Protein AF-0000000086707067 (afdb_homodimer)

Solvent-accessible surface area (backbone atoms only — not comparable to full-atom values): 18208 Å² total; per-residue (Å²): 134,54,32,37,33,38,33,38,61,88,80,46,59,55,51,44,51,51,49,51,51,29,60,73,76,28,66,89,42,38,50,80,39,52,49,78,80,43,67,75,74,60,56,69,80,32,58,32,38,37,42,37,37,34,31,35,87,88,31,32,59,38,68,53,50,53,78,42,40,70,51,60,64,63,56,82,56,75,65,29,37,36,31,38,34,25,34,25,42,34,78,90,33,16,70,28,24,26,17,25,38,17,51,52,49,61,53,46,67,80,39,63,49,45,80,43,40,65,21,74,54,73,95,65,61,63,74,35,47,59,18,52,41,95,80,76,48,30,24,63,17,43,76,40,27,73,84,82,42,48,90,47,44,65,59,51,50,53,52,47,51,53,49,35,53,55,54,50,54,71,74,99,134,55,32,38,32,39,33,38,62,88,78,46,58,54,51,44,51,52,50,52,53,31,60,73,75,28,66,89,42,37,49,79,39,52,50,80,79,41,67,75,73,59,56,68,80,32,57,32,38,37,42,38,37,33,32,34,88,88,32,33,60,38,68,54,50,53,75,43,41,68,50,60,63,62,56,83,57,74,66,28,37,36,31,38,34,23,33,25,42,34,76,89,33,15,69,27,25,27,18,25,38,16,52,53,49,61,53,46,67,80,38,64,51,45,80,43,40,64,22,73,53,74,96,66,63,62,74,36,48,59,18,51,40,94,81,75,48,29,23,62,16,42,78,39,28,75,83,82,40,48,88,47,43,66,60,49,50,54,53,48,52,54,49,33,53,52,53,50,54,71,73,99

Secondary structure (DSSP, 8-state):
--EEEEE--SSSHHHHHHHHHHHHH-TTTEEEEETTTS-GGGGGG-SEEEEEEEEETTTEEPHHHHHTHHHHHH----S-EEEEEEE--TTTTGGGTTHHHHHHHHHHHTSS-EEE--EE-TT---S--TTB-TTSSEESSEEE-TTT-GGGHHHHHHHHHHHHHHHHHHH-/--EEEEE--SSSHHHHHHHHHHHHH-TTTEEEEETTTS-GGGGGG-SEEEEEEEEETTTEEPHHHHHTHHHHHH----S-EEEEEEE--TTTTGGGTTHHHHHHHHHHHTSS-EEE--EE-TT---S--TTB-TTSSEESSEEE-TTT-GGGHHHHHHHHHHHHHHHHHHH-

Radius of gyration: 22.04 Å; Cα contacts (8 Å, |Δi|>4): 729; chains: 2; bounding box: 40×65×47 Å

Structure (mmCIF, N/CA/C/O backbone):
data_AF-0000000086707067-model_v1
#
loop_
_entity.id
_entity.type
_entity.pdbx_description
1 polymer Flavodoxin
#
loop_
_atom_site.group_PDB
_atom_site.id
_atom_site.type_symbol
_atom_site.label_atom_id
_atom_site.label_alt_id
_atom_site.label_comp_id
_atom_site.label_asym_id
_atom_site.label_entity_id
_atom_site.label_seq_id
_atom_site.pdbx_PDB_ins_code
_atom_site.Cartn_x
_atom_site.Cartn_y
_atom_site.Cartn_z
_atom_site.occupancy
_atom_site.B_iso_or_equiv
_atom_site.auth_seq_id
_atom_site.auth_comp_id
_atom_site.auth_asym_id
_atom_site.auth_atom_id
_atom_site.pdbx_PDB_model_num
ATOM 1 N N . MET A 1 1 ? 7.289 -10.25 -25.766 1 79.69 1 MET A N 1
ATOM 2 C CA . MET A 1 1 ? 6.09 -10.797 -25.125 1 79.69 1 MET A CA 1
ATOM 3 C C . MET A 1 1 ? 5.906 -10.219 -23.719 1 79.69 1 MET A C 1
ATOM 5 O O . MET A 1 1 ? 6.879 -10.062 -22.984 1 79.69 1 MET A O 1
ATOM 9 N N . LYS A 1 2 ? 4.652 -9.617 -23.375 1 91.38 2 LYS A N 1
ATOM 10 C CA . LYS A 1 2 ? 4.461 -8.984 -22.062 1 91.38 2 LYS A CA 1
ATOM 11 C C . LYS A 1 2 ? 3.811 -9.945 -21.078 1 91.38 2 LYS A C 1
ATOM 13 O O . LYS A 1 2 ? 3.051 -10.836 -21.469 1 91.38 2 LYS A O 1
ATOM 18 N N . ILE A 1 3 ? 4.195 -9.898 -19.891 1 98.44 3 ILE A N 1
ATOM 19 C CA . ILE A 1 3 ? 3.617 -10.641 -18.766 1 98.44 3 ILE A CA 1
ATOM 20 C C . ILE A 1 3 ? 2.451 -9.852 -18.172 1 98.44 3 ILE A C 1
ATOM 22 O O . ILE A 1 3 ? 2.566 -8.648 -17.938 1 98.44 3 ILE A O 1
ATOM 26 N N . GLY A 1 4 ? 1.242 -10.547 -18.078 1 98.69 4 GLY A N 1
ATOM 27 C CA . GLY A 1 4 ? 0.133 -9.945 -17.344 1 98.69 4 GLY A CA 1
ATOM 28 C C . GLY A 1 4 ? 0.119 -10.312 -15.875 1 98.69 4 GLY A C 1
ATOM 29 O O . GLY A 1 4 ? -0.001 -11.484 -15.523 1 98.69 4 GLY A O 1
ATOM 30 N N . LEU A 1 5 ? 0.334 -9.32 -15.023 1 98.81 5 LEU A N 1
ATOM 31 C CA . LEU A 1 5 ? 0.25 -9.531 -13.586 1 98.81 5 LEU A CA 1
ATOM 32 C C . LEU A 1 5 ? -1.074 -9.008 -13.039 1 98.81 5 LEU A C 1
ATOM 34 O O . LEU A 1 5 ? -1.392 -7.824 -13.188 1 98.81 5 LEU A O 1
ATOM 38 N N . PHE A 1 6 ? -1.861 -9.906 -12.484 1 98.88 6 PHE A N 1
ATOM 39 C CA . PHE A 1 6 ? -3.168 -9.578 -11.922 1 98.88 6 PHE A CA 1
ATOM 40 C C . PHE A 1 6 ? -3.188 -9.828 -10.422 1 98.88 6 PHE A C 1
ATOM 42 O O . PHE A 1 6 ? -2.734 -10.867 -9.945 1 98.88 6 PHE A O 1
ATOM 49 N N . TYR A 1 7 ? -3.734 -8.859 -9.656 1 98.69 7 TYR A N 1
ATOM 50 C CA . TYR A 1 7 ? -3.797 -9.016 -8.211 1 98.69 7 TYR A CA 1
ATOM 51 C C . TYR A 1 7 ? -5.062 -8.383 -7.648 1 98.69 7 TYR A C 1
ATOM 53 O O . TYR A 1 7 ? -5.66 -7.508 -8.281 1 98.69 7 TYR A O 1
ATOM 61 N N . GLY A 1 8 ? -5.516 -8.898 -6.543 1 97.94 8 GLY A N 1
ATOM 62 C CA . GLY A 1 8 ? -6.508 -8.266 -5.691 1 97.94 8 GLY A CA 1
ATOM 63 C C . GLY A 1 8 ? -5.977 -7.91 -4.316 1 97.94 8 GLY A C 1
ATOM 64 O O . GLY A 1 8 ? -5.309 -8.727 -3.676 1 97.94 8 GLY A O 1
ATOM 65 N N . SER A 1 9 ? -6.266 -6.652 -3.92 1 95.94 9 SER A N 1
ATOM 66 C CA . SER A 1 9 ? -5.711 -6.188 -2.652 1 95.94 9 SER A CA 1
ATOM 67 C C . SER A 1 9 ? -6.723 -5.34 -1.886 1 95.94 9 SER A C 1
ATOM 69 O O . SER A 1 9 ? -7.477 -4.57 -2.484 1 95.94 9 SER A O 1
ATOM 71 N N . THR A 1 10 ? -6.734 -5.551 -0.583 1 92.19 10 THR A N 1
ATOM 72 C CA . THR A 1 10 ? -7.605 -4.754 0.272 1 92.19 10 THR A CA 1
ATOM 73 C C . THR A 1 10 ? -6.801 -3.719 1.055 1 92.19 10 THR A C 1
ATOM 75 O O . THR A 1 10 ? -7.148 -2.537 1.076 1 92.19 10 THR A O 1
ATOM 78 N N . THR A 1 11 ? -5.66 -4.152 1.669 1 88.44 11 THR A N 1
ATOM 79 C CA . THR A 1 11 ? -4.906 -3.262 2.543 1 88.44 11 THR A CA 1
ATOM 80 C C . THR A 1 11 ? -3.582 -2.863 1.897 1 88.44 11 THR A C 1
ATOM 82 O O . THR A 1 11 ? -2.639 -2.471 2.59 1 88.44 11 THR A O 1
ATOM 85 N N . CYS A 1 12 ? -3.426 -3.062 0.629 1 92.69 12 CYS A N 1
ATOM 86 C CA . CYS A 1 12 ? -2.34 -2.537 -0.191 1 92.69 12 CYS A CA 1
ATOM 87 C C . CYS A 1 12 ? -1.147 -3.486 -0.19 1 92.69 12 CYS A C 1
ATOM 89 O O . CYS A 1 12 ? -0.252 -3.367 -1.028 1 92.69 12 CYS A O 1
ATOM 91 N N . TYR A 1 13 ? -1.09 -4.504 0.625 1 93.88 13 TYR A N 1
ATOM 92 C CA . TYR A 1 13 ? 0.084 -5.359 0.733 1 93.88 13 TYR A CA 1
ATOM 93 C C . TYR A 1 13 ? 0.288 -6.168 -0.544 1 93.88 13 TYR A C 1
ATOM 95 O O . TYR A 1 13 ? 1.398 -6.227 -1.077 1 93.88 13 TYR A O 1
ATOM 103 N N . THR A 1 14 ? -0.752 -6.73 -1.003 1 97.69 14 THR A N 1
ATOM 104 C CA . THR A 1 14 ? -0.629 -7.527 -2.219 1 97.69 14 THR A CA 1
ATOM 105 C C . THR A 1 14 ? -0.199 -6.652 -3.396 1 97.69 14 THR A C 1
ATOM 107 O O . THR A 1 14 ? 0.572 -7.094 -4.25 1 97.69 14 THR A O 1
ATOM 110 N N . GLU A 1 15 ? -0.729 -5.473 -3.447 1 96.06 15 GLU A N 1
ATOM 111 C CA . GLU A 1 15 ? -0.34 -4.516 -4.48 1 96.06 15 GLU A CA 1
ATOM 112 C C . GLU A 1 15 ? 1.151 -4.203 -4.406 1 96.06 15 GLU A C 1
ATOM 114 O O . GLU A 1 15 ? 1.833 -4.156 -5.434 1 96.06 15 GLU A O 1
ATOM 119 N N . MET A 1 16 ? 1.632 -3.998 -3.26 1 93.75 16 MET A N 1
ATOM 120 C CA . MET A 1 16 ? 3.045 -3.682 -3.068 1 93.75 16 MET A CA 1
ATOM 121 C C . MET A 1 16 ? 3.93 -4.812 -3.576 1 93.75 16 MET A C 1
ATOM 123 O O . MET A 1 16 ? 4.934 -4.57 -4.25 1 93.75 16 MET A O 1
ATOM 127 N N . VAL A 1 17 ? 3.541 -5.996 -3.254 1 97.12 17 VAL A N 1
ATOM 128 C CA . VAL A 1 17 ? 4.293 -7.16 -3.711 1 97.12 17 VAL A CA 1
ATOM 129 C C . VAL A 1 17 ? 4.25 -7.242 -5.234 1 97.12 17 VAL A C 1
ATOM 131 O O . VAL A 1 17 ? 5.27 -7.5 -5.879 1 97.12 17 VAL A O 1
ATOM 134 N N . ALA A 1 18 ? 3.088 -7.004 -5.797 1 98 18 ALA A N 1
ATOM 135 C CA . ALA A 1 18 ? 2.938 -7.008 -7.246 1 98 18 ALA A CA 1
ATOM 136 C C . ALA A 1 18 ? 3.883 -6.004 -7.898 1 98 18 ALA A C 1
ATOM 138 O O . ALA A 1 18 ? 4.523 -6.309 -8.906 1 98 18 ALA A O 1
ATOM 139 N N . GLU A 1 19 ? 3.959 -4.871 -7.32 1 95.19 19 GLU A N 1
ATOM 140 C CA . GLU A 1 19 ? 4.82 -3.82 -7.859 1 95.19 19 GLU A CA 1
ATOM 141 C C . GLU A 1 19 ? 6.293 -4.199 -7.738 1 95.19 19 GLU A C 1
ATOM 143 O O . GLU A 1 19 ? 7.082 -3.936 -8.648 1 95.19 19 GLU A O 1
ATOM 148 N N . LYS A 1 20 ? 6.648 -4.75 -6.645 1 95 20 LYS A N 1
ATOM 149 C CA . LYS A 1 20 ? 8.031 -5.199 -6.473 1 95 20 LYS A CA 1
ATOM 150 C C . LYS A 1 20 ? 8.398 -6.25 -7.516 1 95 20 LYS A C 1
ATOM 152 O O . LYS A 1 20 ? 9.5 -6.227 -8.062 1 95 20 LYS A O 1
ATOM 157 N N . ILE A 1 21 ? 7.508 -7.156 -7.754 1 98.38 21 ILE A N 1
ATOM 158 C CA . ILE A 1 21 ? 7.723 -8.188 -8.758 1 98.38 21 ILE A CA 1
ATOM 159 C C . ILE A 1 21 ? 7.926 -7.547 -10.133 1 98.38 21 ILE A C 1
ATOM 161 O O . ILE A 1 21 ? 8.875 -7.879 -10.844 1 98.38 21 ILE A O 1
ATOM 165 N N . ARG A 1 22 ? 7.043 -6.613 -10.461 1 97.69 22 ARG A N 1
ATOM 166 C CA . ARG A 1 22 ? 7.176 -5.91 -11.727 1 97.69 22 ARG A CA 1
ATOM 167 C C . ARG A 1 22 ? 8.523 -5.211 -11.828 1 97.69 22 ARG A C 1
ATOM 169 O O . ARG A 1 22 ? 9.195 -5.277 -12.867 1 97.69 22 ARG A O 1
ATOM 176 N N . ASP A 1 23 ? 8.961 -4.57 -10.812 1 95.31 23 ASP A N 1
ATOM 177 C CA . ASP A 1 23 ? 10.203 -3.805 -10.82 1 95.31 23 ASP A CA 1
ATOM 178 C C . ASP A 1 23 ? 11.406 -4.723 -11.023 1 95.31 23 ASP A C 1
ATOM 180 O O . ASP A 1 23 ? 12.383 -4.336 -11.68 1 95.31 23 ASP A O 1
ATOM 184 N N . LEU A 1 24 ? 11.375 -5.867 -10.391 1 97.25 24 LEU A N 1
ATOM 185 C CA . LEU A 1 24 ? 12.477 -6.82 -10.508 1 97.25 24 LEU A CA 1
ATOM 186 C C . LEU A 1 24 ? 12.539 -7.402 -11.922 1 97.25 24 LEU A C 1
ATOM 188 O O . LEU A 1 24 ? 13.625 -7.629 -12.453 1 97.25 24 LEU A O 1
ATOM 192 N N . ILE A 1 25 ? 11.383 -7.598 -12.492 1 97.81 25 ILE A N 1
ATOM 193 C CA . ILE A 1 25 ? 11.344 -8.172 -13.836 1 97.81 25 ILE A CA 1
ATOM 194 C C . ILE A 1 25 ? 11.648 -7.09 -14.867 1 97.81 25 ILE A C 1
ATOM 196 O O . ILE A 1 25 ? 12.422 -7.32 -15.805 1 97.81 25 ILE A O 1
ATOM 200 N N . GLY A 1 26 ? 11.07 -5.961 -14.695 1 96 26 GLY A N 1
ATOM 201 C CA . GLY A 1 26 ? 11.172 -4.832 -15.602 1 96 26 GLY A CA 1
ATOM 202 C C . GLY A 1 26 ? 9.828 -4.223 -15.945 1 96 26 GLY A C 1
ATOM 203 O O . GLY A 1 26 ? 8.961 -4.895 -16.516 1 96 26 GLY A O 1
ATOM 204 N N . PRO A 1 27 ? 9.641 -2.918 -15.633 1 93.75 27 PRO A N 1
ATOM 205 C CA . PRO A 1 27 ? 8.336 -2.275 -15.828 1 93.75 27 PRO A CA 1
ATOM 206 C C . PRO A 1 27 ? 7.855 -2.338 -17.281 1 93.75 27 PRO A C 1
ATOM 208 O O . PRO A 1 27 ? 6.648 -2.318 -17.531 1 93.75 27 PRO A O 1
ATOM 211 N N . GLU A 1 28 ? 8.773 -2.48 -18.156 1 95.81 28 GLU A N 1
ATOM 212 C CA . GLU A 1 28 ? 8.406 -2.527 -19.578 1 95.81 28 GLU A CA 1
ATOM 213 C C . GLU A 1 28 ? 7.945 -3.924 -19.969 1 95.81 28 GLU A C 1
ATOM 215 O O . GLU A 1 28 ? 7.316 -4.098 -21.016 1 95.81 28 GLU A O 1
ATOM 220 N N . LEU A 1 29 ? 8.18 -4.875 -19.125 1 97.19 29 LEU A N 1
ATOM 221 C CA . LEU A 1 29 ? 7.91 -6.266 -19.484 1 97.19 29 LEU A CA 1
ATOM 222 C C . LEU A 1 29 ? 6.652 -6.77 -18.781 1 97.19 29 LEU A C 1
ATOM 224 O O . LEU A 1 29 ? 6.137 -7.84 -19.109 1 97.19 29 LEU A O 1
ATOM 228 N N . VAL A 1 30 ? 6.164 -5.988 -17.828 1 98.38 30 VAL A N 1
ATOM 229 C CA . VAL A 1 30 ? 5.047 -6.465 -17.031 1 98.38 30 VAL A CA 1
ATOM 230 C C . VAL A 1 30 ? 3.926 -5.43 -17.031 1 98.38 30 VAL A C 1
ATOM 232 O O . VAL A 1 30 ? 4.141 -4.27 -16.672 1 98.38 30 VAL A O 1
ATOM 235 N N . ASP A 1 31 ? 2.723 -5.848 -17.453 1 98.19 31 ASP A N 1
ATOM 236 C CA . ASP A 1 31 ? 1.512 -5.059 -17.25 1 98.19 31 ASP A CA 1
ATOM 237 C C . ASP A 1 31 ? 0.823 -5.449 -15.945 1 98.19 31 ASP A C 1
ATOM 239 O O . ASP A 1 31 ? 0.387 -6.59 -15.781 1 98.19 31 ASP A O 1
ATOM 243 N N . ILE A 1 32 ? 0.684 -4.477 -15.047 1 97.31 32 ILE A N 1
ATOM 244 C CA . ILE A 1 32 ? 0.073 -4.754 -13.758 1 97.31 32 ILE A CA 1
ATOM 245 C C . ILE A 1 32 ? -1.403 -4.363 -13.789 1 97.31 32 ILE A C 1
ATOM 247 O O . ILE A 1 32 ? -1.76 -3.295 -14.289 1 97.31 32 ILE A O 1
ATOM 251 N N . HIS A 1 33 ? -2.246 -5.27 -13.273 1 98.06 33 HIS A N 1
ATOM 252 C CA . HIS A 1 33 ? -3.688 -5.047 -13.258 1 98.06 33 HIS A CA 1
ATOM 253 C C . HIS A 1 33 ? -4.273 -5.363 -11.883 1 98.06 33 HIS A C 1
ATOM 255 O O . HIS A 1 33 ? -4.137 -6.484 -11.391 1 98.06 33 HIS A O 1
ATOM 261 N N . ASN A 1 34 ? -4.93 -4.336 -11.336 1 96.75 34 ASN A N 1
ATOM 262 C CA . ASN A 1 34 ? -5.824 -4.602 -10.211 1 96.75 34 ASN A CA 1
ATOM 263 C C . ASN A 1 34 ? -7.152 -5.191 -10.672 1 96.75 34 ASN A C 1
ATOM 265 O O . ASN A 1 34 ? -7.879 -4.559 -11.445 1 96.75 34 ASN A O 1
ATOM 269 N N . ILE A 1 35 ? -7.484 -6.301 -10.117 1 98.06 35 ILE A N 1
ATOM 270 C CA . ILE A 1 35 ? -8.664 -6.984 -10.648 1 98.06 35 ILE A CA 1
ATOM 271 C C . ILE A 1 35 ? -9.93 -6.254 -10.211 1 98.06 35 ILE A C 1
ATOM 273 O O . ILE A 1 35 ? -11.016 -6.527 -10.711 1 98.06 35 ILE A O 1
ATOM 277 N N . LYS A 1 36 ? -9.781 -5.391 -9.289 1 95.5 36 LYS A N 1
ATOM 278 C CA . LYS A 1 36 ? -10.883 -4.508 -8.93 1 95.5 36 LYS A CA 1
ATOM 279 C C . LYS A 1 36 ? -11.273 -3.609 -10.102 1 95.5 36 LYS A C 1
ATOM 281 O O . LYS A 1 36 ? -12.422 -3.195 -10.211 1 95.5 36 LYS A O 1
ATOM 286 N N . ASP A 1 37 ? -10.312 -3.33 -10.977 1 94.5 37 ASP A N 1
ATOM 287 C CA . ASP A 1 37 ? -10.5 -2.293 -11.984 1 94.5 37 ASP A CA 1
ATOM 288 C C . ASP A 1 37 ? -10.641 -2.9 -13.375 1 94.5 37 ASP A C 1
ATOM 290 O O . ASP A 1 37 ? -11.039 -2.215 -14.32 1 94.5 37 ASP A O 1
ATOM 294 N N . VAL A 1 38 ? -10.242 -4.086 -13.523 1 96.38 38 VAL A N 1
ATOM 295 C CA . VAL A 1 38 ? -10.273 -4.715 -14.836 1 96.38 38 VAL A CA 1
ATOM 296 C C . VAL A 1 38 ? -10.906 -6.102 -14.734 1 96.38 38 VAL A C 1
ATOM 298 O O . VAL A 1 38 ? -10.727 -6.797 -13.734 1 96.38 38 VAL A O 1
ATOM 301 N N . PRO A 1 39 ? -11.602 -6.465 -15.781 1 96.19 39 PRO A N 1
ATOM 302 C CA . PRO A 1 39 ? -12.133 -7.828 -15.789 1 96.19 39 PRO A CA 1
ATOM 303 C C . PRO A 1 39 ? -11.039 -8.883 -15.961 1 96.19 39 PRO A C 1
ATOM 305 O O . PRO A 1 39 ? -10.055 -8.648 -16.656 1 96.19 39 PRO A O 1
ATOM 308 N N . LEU A 1 40 ? -11.289 -10.078 -15.453 1 97.56 40 LEU A N 1
ATOM 309 C CA . LEU A 1 40 ? -10.312 -11.164 -15.531 1 97.56 40 LEU A CA 1
ATOM 310 C C . LEU A 1 40 ? -10.172 -11.672 -16.969 1 97.56 40 LEU A C 1
ATOM 312 O O . LEU A 1 40 ? -9.188 -12.328 -17.297 1 97.56 40 LEU A O 1
ATOM 316 N N . ALA A 1 41 ? -11.156 -11.398 -17.797 1 97.12 41 ALA A N 1
ATOM 317 C CA . ALA A 1 41 ? -11.102 -11.781 -19.203 1 97.12 41 ALA A CA 1
ATOM 318 C C . ALA A 1 41 ? -9.852 -11.211 -19.875 1 97.12 41 ALA A C 1
ATOM 320 O O . ALA A 1 41 ? -9.375 -11.758 -20.859 1 97.12 41 ALA A O 1
ATOM 321 N N . ARG A 1 42 ? -9.305 -10.18 -19.359 1 97.31 42 ARG A N 1
ATOM 322 C CA . ARG A 1 42 ? -8.102 -9.555 -19.891 1 97.31 42 ARG A CA 1
ATOM 323 C C . ARG A 1 42 ? -6.91 -10.5 -19.797 1 97.31 42 ARG A C 1
ATOM 325 O O . ARG A 1 42 ? -5.934 -10.352 -20.547 1 97.31 42 ARG A O 1
ATOM 332 N N . MET A 1 43 ? -6.957 -11.469 -19.016 1 98.12 43 MET A N 1
ATOM 333 C CA . MET A 1 43 ? -5.891 -12.461 -18.875 1 98.12 43 MET A CA 1
ATOM 334 C C . MET A 1 43 ? -5.633 -13.172 -20.188 1 98.12 43 MET A C 1
ATOM 336 O O . MET A 1 43 ? -4.508 -13.594 -20.469 1 98.12 43 MET A O 1
ATOM 340 N N . GLN A 1 44 ? -6.668 -13.242 -20.938 1 97.69 44 GLN A N 1
ATOM 341 C CA . GLN A 1 44 ? -6.57 -13.977 -22.203 1 97.69 44 GLN A CA 1
ATOM 342 C C . GLN A 1 44 ? -5.652 -13.266 -23.188 1 97.69 44 GLN A C 1
ATOM 344 O O . GLN A 1 44 ? -5.234 -13.852 -24.188 1 97.69 44 GLN A O 1
ATOM 349 N N . GLU A 1 45 ? -5.352 -12.047 -22.922 1 97.38 45 GLU A N 1
ATOM 350 C CA . GLU A 1 45 ? -4.516 -11.25 -23.812 1 97.38 45 GLU A CA 1
ATOM 351 C C . GLU A 1 45 ? -3.033 -11.547 -23.594 1 97.38 45 GLU A C 1
ATOM 353 O O . GLU A 1 45 ? -2.182 -11.078 -24.344 1 97.38 45 GLU A O 1
ATOM 358 N N . TYR A 1 46 ? -2.682 -12.398 -22.625 1 98.12 46 TYR A N 1
ATOM 359 C CA . TYR A 1 46 ? -1.29 -12.648 -22.266 1 98.12 46 TYR A CA 1
ATOM 360 C C . TYR A 1 46 ? -0.953 -14.125 -22.375 1 98.12 46 TYR A C 1
ATOM 362 O O . TYR A 1 46 ? -1.78 -14.984 -22.047 1 98.12 46 TYR A O 1
ATOM 370 N N . GLU A 1 47 ? 0.27 -14.445 -22.703 1 97.44 47 GLU A N 1
ATOM 371 C CA . 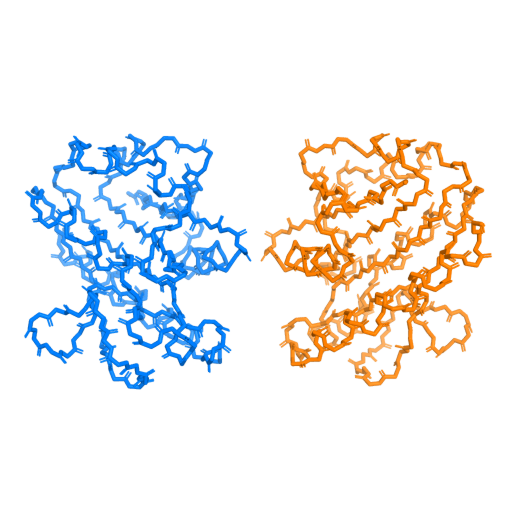GLU A 1 47 ? 0.77 -15.812 -22.719 1 97.44 47 GLU A CA 1
ATOM 372 C C . GLU A 1 47 ? 1.305 -16.219 -21.359 1 97.44 47 GLU A C 1
ATOM 374 O O . GLU A 1 47 ? 1.275 -17.406 -21 1 97.44 47 GLU A O 1
ATOM 379 N N . VAL A 1 48 ? 1.81 -15.258 -20.672 1 98.56 48 VAL A N 1
ATOM 380 C CA . VAL A 1 48 ? 2.361 -15.484 -19.344 1 98.56 48 VAL A CA 1
ATOM 381 C C . VAL A 1 48 ? 1.607 -14.641 -18.312 1 98.56 48 VAL A C 1
ATOM 383 O O . VAL A 1 48 ? 1.399 -13.445 -18.516 1 98.56 48 VAL A O 1
ATOM 386 N N . LEU A 1 49 ? 1.188 -15.289 -17.25 1 98.81 49 LEU A N 1
ATOM 387 C CA . LEU A 1 49 ? 0.417 -14.617 -16.219 1 98.81 49 LEU A CA 1
ATOM 388 C C . LEU A 1 49 ? 1.082 -14.789 -14.852 1 98.81 49 LEU A C 1
ATOM 390 O O . LEU A 1 49 ? 1.655 -15.844 -14.562 1 98.81 49 LEU A O 1
ATOM 394 N N . ILE A 1 50 ? 1.037 -13.789 -14.023 1 98.94 50 ILE A N 1
ATOM 395 C CA . ILE A 1 50 ? 1.314 -13.844 -12.594 1 98.94 50 ILE A CA 1
ATOM 396 C C . ILE A 1 50 ? 0.084 -13.391 -11.812 1 98.94 50 ILE A C 1
ATOM 398 O O . ILE A 1 50 ? -0.424 -12.289 -12.031 1 98.94 50 ILE A O 1
ATOM 402 N N . LEU A 1 51 ? -0.41 -14.242 -10.953 1 98.88 51 LEU A N 1
ATOM 403 C CA . LEU A 1 51 ? -1.632 -13.938 -10.211 1 98.88 51 LEU A CA 1
ATOM 404 C C . LEU A 1 51 ? -1.356 -13.852 -8.719 1 98.88 51 LEU A C 1
ATOM 406 O O . LEU A 1 51 ? -0.725 -14.742 -8.141 1 98.88 51 LEU A O 1
ATOM 410 N N . GLY A 1 52 ? -1.794 -12.773 -8.07 1 98.88 52 GLY A N 1
ATOM 411 C CA . GLY A 1 52 ? -1.574 -12.539 -6.648 1 98.88 52 GLY A CA 1
ATOM 412 C C . GLY A 1 52 ? -2.861 -12.492 -5.844 1 98.88 52 GLY A C 1
ATOM 413 O O . GLY A 1 52 ? -3.82 -11.828 -6.234 1 98.88 52 GLY A O 1
ATOM 414 N N . ILE A 1 53 ? -2.877 -13.156 -4.727 1 98.75 53 ILE A N 1
ATOM 415 C CA . ILE A 1 53 ? -4.082 -13.242 -3.91 1 98.75 53 ILE A CA 1
ATOM 416 C C . ILE A 1 53 ? -3.701 -13.297 -2.432 1 98.75 53 ILE A C 1
ATOM 418 O O . ILE A 1 53 ? -2.67 -13.867 -2.07 1 98.75 53 ILE A O 1
ATOM 422 N N . SER A 1 54 ? -4.516 -12.711 -1.56 1 98.44 54 SER A N 1
ATOM 423 C CA . SER A 1 54 ? -4.309 -12.789 -0.117 1 98.44 54 SER A CA 1
ATOM 424 C C . SER A 1 54 ? -5.406 -13.617 0.553 1 98.44 54 SER A C 1
ATOM 426 O O . SER A 1 54 ? -6.531 -13.68 0.055 1 98.44 54 SER A O 1
ATOM 428 N N . THR A 1 55 ? -5.043 -14.242 1.646 1 98.62 55 THR A N 1
ATOM 429 C CA . THR A 1 55 ? -5.984 -15.008 2.457 1 98.62 55 THR A CA 1
ATOM 430 C C . THR A 1 55 ? -6.531 -14.148 3.596 1 98.62 55 THR A C 1
ATOM 432 O O . THR A 1 55 ? -5.77 -13.5 4.312 1 98.62 55 THR A O 1
ATOM 435 N N . TRP A 1 56 ? -7.832 -14.203 3.732 1 96.75 56 TRP A N 1
ATOM 436 C CA . TRP A 1 56 ? -8.484 -13.398 4.754 1 96.75 56 TRP A CA 1
ATOM 437 C C . TRP A 1 56 ? -9.258 -14.273 5.734 1 96.75 56 TRP A C 1
ATOM 439 O O . TRP A 1 56 ? -9.664 -15.383 5.395 1 96.75 56 TRP A O 1
ATOM 449 N N . ASP A 1 57 ? -9.359 -13.781 6.945 1 95.06 57 ASP A N 1
ATOM 450 C CA . ASP A 1 57 ? -10.188 -14.391 7.984 1 95.06 57 ASP A CA 1
ATOM 451 C C . ASP A 1 57 ? -9.859 -15.875 8.148 1 95.06 57 ASP A C 1
ATOM 453 O O . ASP A 1 57 ? -8.727 -16.234 8.484 1 95.06 57 ASP A O 1
ATOM 457 N N . PHE A 1 58 ? -10.812 -16.766 7.844 1 95.88 58 PHE A N 1
ATOM 458 C CA . PHE A 1 58 ? -10.648 -18.203 8.023 1 95.88 58 PHE A CA 1
ATOM 459 C C . PHE A 1 58 ? -10.477 -18.891 6.684 1 95.88 58 PHE A C 1
ATOM 461 O O . PHE A 1 58 ? -11.18 -19.859 6.387 1 95.88 58 PHE A O 1
ATOM 468 N N . GLY A 1 59 ? -9.508 -18.375 5.957 1 97.44 59 GLY A N 1
ATOM 469 C CA . GLY A 1 59 ? -9.148 -19 4.699 1 97.44 59 GLY A CA 1
ATOM 470 C C . GLY A 1 59 ? -9.945 -18.484 3.518 1 97.44 59 GLY A C 1
ATOM 471 O O . GLY A 1 59 ? -10.031 -19.141 2.48 1 97.44 59 GLY A O 1
ATOM 472 N N . GLU A 1 60 ? -10.492 -17.281 3.68 1 97.38 60 GLU A N 1
ATOM 473 C CA . GLU A 1 60 ? -11.391 -16.719 2.67 1 97.38 60 GLU A CA 1
ATOM 474 C C . GLU A 1 60 ? -10.609 -15.992 1.584 1 97.38 60 GLU A C 1
ATOM 476 O O . GLU A 1 60 ? -9.469 -15.578 1.802 1 97.38 60 GLU A O 1
ATOM 481 N N . LEU A 1 61 ? -11.336 -15.883 0.464 1 98 61 LEU A N 1
ATOM 482 C CA . LEU A 1 61 ? -10.797 -15.125 -0.66 1 98 61 LEU A CA 1
ATOM 483 C C . LEU A 1 61 ? -10.859 -13.625 -0.381 1 98 61 LEU A C 1
ATOM 485 O O . LEU A 1 61 ? -11.773 -13.148 0.293 1 98 61 LEU A O 1
ATOM 489 N N . GLN A 1 62 ? -9.883 -12.891 -0.827 1 97.19 62 GLN A N 1
ATOM 490 C CA . GLN A 1 62 ? -10 -11.445 -0.902 1 97.19 62 GLN A CA 1
ATOM 491 C C . GLN A 1 62 ? -11.234 -11.023 -1.691 1 97.19 62 GLN A C 1
ATOM 493 O O . GLN A 1 62 ? -11.625 -11.703 -2.646 1 97.19 62 GLN A O 1
ATOM 498 N N . GLU A 1 63 ? -11.789 -9.922 -1.352 1 97.12 63 GLU A N 1
ATOM 499 C CA . GLU A 1 63 ? -13.133 -9.547 -1.78 1 97.12 63 GLU A CA 1
ATOM 500 C C . GLU A 1 63 ? -13.219 -9.43 -3.299 1 97.12 63 GLU A C 1
ATOM 502 O O . GLU A 1 63 ? -14.219 -9.82 -3.904 1 97.12 63 GLU A O 1
ATOM 507 N N . ASP A 1 64 ? -12.258 -8.875 -3.943 1 97.81 64 ASP A N 1
ATOM 508 C CA . ASP A 1 64 ? -12.305 -8.734 -5.395 1 97.81 64 ASP A CA 1
ATOM 509 C C . ASP A 1 64 ? -12.188 -10.086 -6.086 1 97.81 64 ASP A C 1
ATOM 511 O O . ASP A 1 64 ? -12.867 -10.344 -7.082 1 97.81 64 ASP A O 1
ATOM 515 N N . TRP A 1 65 ? -11.352 -10.922 -5.578 1 98.19 65 TRP A N 1
ATOM 516 C CA . TRP A 1 65 ? -11.281 -12.297 -6.074 1 98.19 65 TRP A CA 1
ATOM 517 C C . TRP A 1 65 ? -12.602 -13.031 -5.859 1 98.19 65 TRP A C 1
ATOM 519 O O . TRP A 1 65 ? -13.078 -13.727 -6.754 1 98.19 65 TRP A O 1
ATOM 529 N N . GLU A 1 66 ? -13.117 -12.828 -4.684 1 97.88 66 GLU A N 1
ATOM 530 C CA . GLU A 1 66 ? -14.383 -13.484 -4.371 1 97.88 66 GLU A CA 1
ATOM 531 C C . GLU A 1 66 ? -15.477 -13.07 -5.352 1 97.88 66 GLU A C 1
ATOM 533 O O . GLU A 1 66 ? -16.219 -13.906 -5.852 1 97.88 66 GLU A O 1
ATOM 538 N N . SER A 1 67 ? -15.547 -11.812 -5.633 1 97.12 67 SER A N 1
ATOM 539 C CA . SER A 1 67 ? -16.562 -11.273 -6.527 1 97.12 67 SER A CA 1
ATOM 540 C C . SER A 1 67 ? -16.391 -11.789 -7.949 1 97.12 67 SER A C 1
ATOM 542 O O . SER A 1 67 ? -17.344 -11.867 -8.711 1 97.12 67 SER A O 1
ATOM 544 N N . SER A 1 68 ? -15.164 -12.156 -8.297 1 96.94 68 SER A N 1
ATOM 545 C CA . SER A 1 68 ? -14.859 -12.594 -9.656 1 96.94 68 SER A CA 1
ATOM 546 C C . SER A 1 68 ? -14.609 -14.094 -9.711 1 96.94 68 SER A C 1
ATOM 548 O O . SER A 1 68 ? -14.094 -14.602 -10.711 1 96.94 68 SER A O 1
ATOM 550 N N . TRP A 1 69 ? -14.969 -14.766 -8.711 1 97 69 TRP A N 1
ATOM 551 C CA . TRP A 1 69 ? -14.539 -16.156 -8.578 1 97 69 TRP A CA 1
ATOM 552 C C . TRP A 1 69 ? -15.18 -17.031 -9.641 1 97 69 TRP A C 1
ATOM 554 O O . TRP A 1 69 ? -14.562 -17.984 -10.133 1 97 69 TRP A O 1
ATOM 564 N N . ASP A 1 70 ? -16.406 -16.734 -9.977 1 95.62 70 ASP A N 1
ATOM 565 C CA . ASP A 1 70 ? -17.062 -17.469 -11.055 1 95.62 70 ASP A CA 1
ATOM 566 C C . ASP A 1 70 ? -16.312 -17.312 -12.367 1 95.62 70 ASP A C 1
ATOM 568 O O . ASP A 1 70 ? -16.188 -18.266 -13.141 1 95.62 70 ASP A O 1
ATOM 572 N N . GLU A 1 71 ? -15.844 -16.188 -12.547 1 95.38 71 GLU A N 1
ATOM 573 C CA . GLU A 1 71 ? -15.062 -15.938 -13.758 1 95.38 71 GLU A CA 1
ATOM 574 C C . GLU A 1 71 ? -13.758 -16.719 -13.742 1 95.38 71 GLU A C 1
ATOM 576 O O . GLU A 1 71 ? -13.312 -17.219 -14.781 1 95.38 71 GLU A O 1
ATOM 581 N N . VAL A 1 72 ? -13.141 -16.859 -12.68 1 95.25 72 VAL A N 1
ATOM 582 C CA . VAL A 1 72 ? -11.914 -17.641 -12.555 1 95.25 72 VAL A CA 1
ATOM 583 C C . VAL A 1 72 ? -12.172 -19.078 -13 1 95.25 72 VAL A C 1
ATOM 585 O O . VAL A 1 72 ? -11.375 -19.656 -13.742 1 95.25 72 VAL A O 1
ATOM 588 N N . ASN A 1 73 ? -13.242 -19.578 -12.562 1 94.31 73 ASN A N 1
ATOM 589 C CA . ASN A 1 73 ? -13.578 -20.969 -12.828 1 94.31 73 ASN A CA 1
ATOM 590 C C . ASN A 1 73 ? -13.953 -21.188 -14.289 1 94.31 73 ASN A C 1
ATOM 592 O O . ASN A 1 73 ? -13.688 -22.266 -14.844 1 94.31 73 ASN A O 1
ATOM 596 N N . HIS A 1 74 ? -14.438 -20.219 -14.945 1 94.38 74 HIS A N 1
ATOM 597 C CA . HIS A 1 74 ? -15.023 -20.453 -16.266 1 94.38 74 HIS A CA 1
ATOM 598 C C . HIS A 1 74 ? -14.203 -19.781 -17.359 1 94.38 74 HIS A C 1
ATOM 600 O O . HIS A 1 74 ? -14.398 -20.062 -18.547 1 94.38 74 HIS A O 1
ATOM 606 N N . LEU A 1 75 ? -13.383 -18.922 -16.984 1 95.88 75 LEU A N 1
ATOM 607 C CA . LEU A 1 75 ? -12.57 -18.219 -17.969 1 95.88 75 LEU A CA 1
ATOM 608 C C . LEU A 1 75 ? -11.711 -19.203 -18.766 1 95.88 75 LEU A C 1
ATOM 610 O O . LEU A 1 75 ? -10.938 -19.969 -18.172 1 95.88 75 LEU A O 1
ATOM 614 N N . PRO A 1 76 ? -11.906 -19.266 -20.062 1 95.75 76 PRO A N 1
ATOM 615 C CA . PRO A 1 76 ? -11.07 -20.172 -20.859 1 95.75 76 PRO A CA 1
ATOM 616 C C . PRO A 1 76 ? -9.625 -19.703 -20.969 1 95.75 76 PRO A C 1
ATOM 618 O O . PRO A 1 76 ? -9.352 -18.672 -21.609 1 95.75 76 PRO A O 1
ATOM 621 N N . LEU A 1 77 ? -8.758 -20.375 -20.328 1 97.06 77 LEU A N 1
ATOM 622 C CA . LEU A 1 77 ? -7.312 -20.219 -20.453 1 97.06 77 LEU A CA 1
ATOM 623 C C . LEU A 1 77 ? -6.688 -21.438 -21.109 1 97.06 77 LEU A C 1
ATOM 625 O O . LEU A 1 77 ? -6.969 -22.578 -20.688 1 97.06 77 LEU A O 1
ATOM 629 N N . ASP A 1 78 ? -5.988 -21.172 -22.141 1 96.25 78 ASP A N 1
ATOM 630 C CA . ASP A 1 78 ? -5.418 -22.266 -22.922 1 96.25 78 ASP A CA 1
ATOM 631 C C . ASP A 1 78 ? -3.98 -21.953 -23.328 1 96.25 78 ASP A C 1
ATOM 633 O O . ASP A 1 78 ? -3.744 -21.094 -24.188 1 96.25 78 ASP A O 1
ATOM 637 N N . GLY A 1 79 ? -3.139 -22.703 -22.688 1 96.81 79 GLY A N 1
ATOM 638 C CA . GLY A 1 79 ? -1.744 -22.578 -23.078 1 96.81 79 GLY A CA 1
ATOM 639 C C . GLY A 1 79 ? -0.978 -21.562 -22.25 1 96.81 79 GLY A C 1
ATOM 640 O O . GLY A 1 79 ? 0.246 -21.469 -22.359 1 96.81 79 GLY A O 1
ATOM 641 N N . GLN A 1 80 ? -1.553 -20.781 -21.438 1 97.94 80 GLN A N 1
ATOM 642 C CA . GLN A 1 80 ? -0.879 -19.781 -20.609 1 97.94 80 GLN A CA 1
ATOM 643 C C . GLN A 1 80 ? 0.071 -20.438 -19.625 1 97.94 80 GLN A C 1
ATOM 645 O O . GLN A 1 80 ? -0.194 -21.531 -19.125 1 97.94 80 GLN A O 1
ATOM 650 N N . ILE A 1 81 ? 1.174 -19.797 -19.406 1 98.62 81 ILE A N 1
ATOM 651 C CA . ILE A 1 81 ? 2.059 -20.094 -18.281 1 98.62 81 ILE A CA 1
ATOM 652 C C . ILE A 1 81 ? 1.706 -19.203 -17.094 1 98.62 81 ILE A C 1
ATOM 654 O O . ILE A 1 81 ? 1.65 -17.984 -17.219 1 98.62 81 ILE A O 1
ATOM 658 N N . ILE A 1 82 ? 1.46 -19.828 -15.945 1 98.81 82 ILE A N 1
ATOM 659 C CA . ILE A 1 82 ? 0.909 -19.047 -14.844 1 98.81 82 ILE A CA 1
ATOM 660 C C . ILE A 1 82 ? 1.745 -19.281 -13.586 1 98.81 82 ILE A C 1
ATOM 662 O O . ILE A 1 82 ? 2.029 -20.422 -13.211 1 98.81 82 ILE A O 1
ATOM 666 N N . ALA A 1 83 ? 2.186 -18.219 -12.984 1 98.88 83 ALA A N 1
ATOM 667 C CA . ALA A 1 83 ? 2.787 -18.234 -11.648 1 98.88 83 ALA A CA 1
ATOM 668 C C . ALA A 1 83 ? 1.87 -17.562 -10.625 1 98.88 83 ALA A C 1
ATOM 670 O O . ALA A 1 83 ? 1.137 -16.641 -10.961 1 98.88 83 ALA A O 1
ATOM 671 N N . LEU A 1 84 ? 1.942 -18.031 -9.367 1 98.94 84 LEU A N 1
ATOM 672 C CA . LEU A 1 84 ? 1.051 -17.531 -8.32 1 98.94 84 LEU A CA 1
ATOM 673 C C . LEU A 1 84 ? 1.846 -17.016 -7.133 1 98.94 84 LEU A C 1
ATOM 675 O O . LEU A 1 84 ? 2.906 -17.547 -6.805 1 98.94 84 LEU A O 1
ATOM 679 N N . PHE A 1 85 ? 1.349 -15.953 -6.492 1 98.94 85 PHE A N 1
ATOM 680 C CA . PHE A 1 85 ? 1.874 -15.539 -5.199 1 98.94 85 PHE A CA 1
ATOM 681 C C . PHE A 1 85 ? 0.742 -15.156 -4.254 1 98.94 85 PHE A C 1
ATOM 683 O O . PHE A 1 85 ? -0.336 -14.758 -4.699 1 98.94 85 PHE A O 1
ATOM 690 N N . GLY A 1 86 ? 0.999 -15.375 -3.021 1 98.88 86 GLY A N 1
ATOM 691 C CA . GLY A 1 86 ? -0.029 -15.133 -2.02 1 98.88 86 GLY A CA 1
ATOM 692 C C . GLY A 1 86 ? 0.514 -14.516 -0.744 1 98.88 86 GLY A C 1
ATOM 693 O O . GLY A 1 86 ? 1.718 -14.57 -0.487 1 98.88 86 GLY A O 1
ATOM 694 N N . LEU A 1 87 ? -0.379 -13.867 -0.047 1 98.56 87 LEU A N 1
ATOM 695 C CA . LEU A 1 87 ? -0.08 -13.312 1.269 1 98.56 87 LEU A CA 1
ATOM 696 C C . LEU A 1 87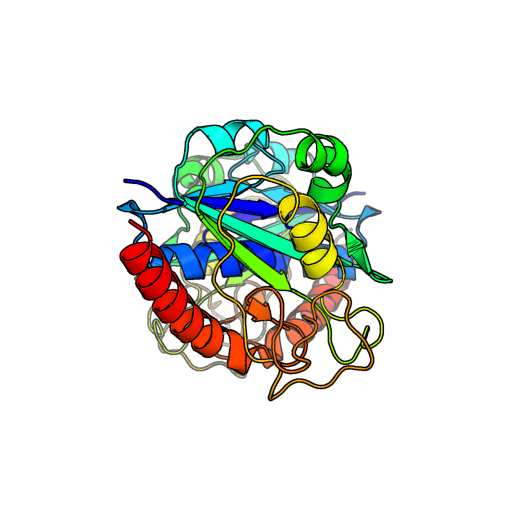 ? -0.982 -13.922 2.336 1 98.56 87 LEU A C 1
ATOM 698 O O . LEU A 1 87 ? -2.166 -14.164 2.09 1 98.56 87 LEU A O 1
ATOM 702 N N . GLY A 1 88 ? -0.43 -14.242 3.465 1 98.06 88 GLY A N 1
ATOM 703 C CA . GLY A 1 88 ? -1.138 -14.758 4.629 1 98.06 88 GLY A CA 1
ATOM 704 C C . GLY A 1 88 ? -0.436 -14.453 5.938 1 98.06 88 GLY A C 1
ATOM 705 O O . GLY A 1 88 ? 0.619 -13.812 5.945 1 98.06 88 GLY A O 1
ATOM 706 N N . ASP A 1 89 ? -1.072 -14.82 7.02 1 97.19 89 ASP A N 1
ATOM 707 C CA . ASP A 1 89 ? -0.557 -14.672 8.375 1 97.19 89 ASP A CA 1
ATOM 708 C C . ASP A 1 89 ? -0.358 -16.031 9.039 1 97.19 89 ASP A C 1
ATOM 710 O O . ASP A 1 89 ? -1.303 -16.609 9.586 1 97.19 89 ASP A O 1
ATOM 714 N N . GLN A 1 90 ? 0.896 -16.375 9.117 1 97.38 90 GLN A N 1
ATOM 715 C CA . GLN A 1 90 ? 1.179 -17.75 9.523 1 97.38 90 GLN A CA 1
ATOM 716 C C . GLN A 1 90 ? 0.973 -17.922 11.023 1 97.38 90 GLN A C 1
ATOM 718 O O . GLN A 1 90 ? 0.669 -19.031 11.484 1 97.38 90 GLN A O 1
ATOM 723 N N . LEU A 1 91 ? 1.122 -16.938 11.844 1 96.25 91 LEU A N 1
ATOM 724 C CA . LEU A 1 91 ? 0.979 -17.062 13.289 1 96.25 91 LEU A CA 1
ATOM 725 C C . LEU A 1 91 ? -0.454 -16.766 13.727 1 96.25 91 LEU A C 1
ATOM 727 O O . LEU A 1 91 ? -1.064 -17.562 14.445 1 96.25 91 LEU A O 1
ATOM 731 N N . GLY A 1 92 ? -1.043 -15.695 13.25 1 95.75 92 GLY A N 1
ATOM 732 C CA . GLY A 1 92 ? -2.385 -15.289 13.641 1 95.75 92 GLY A CA 1
ATOM 733 C C . GLY A 1 92 ? -3.469 -16.156 13.023 1 95.75 92 GLY A C 1
ATOM 734 O O . GLY A 1 92 ? -4.543 -16.328 13.609 1 95.75 92 GLY A O 1
ATOM 735 N N . TYR A 1 93 ? -3.221 -16.672 11.883 1 97.19 93 TYR A N 1
ATOM 736 C CA . TYR A 1 93 ? -4.168 -17.5 11.141 1 97.19 93 TYR A CA 1
ATOM 737 C C . TYR A 1 93 ? -3.492 -18.766 10.609 1 97.19 93 TYR A C 1
ATOM 739 O O . TYR A 1 93 ? -3.629 -19.094 9.43 1 97.19 93 TYR A O 1
ATOM 747 N N . GLY A 1 94 ? -2.834 -19.422 11.547 1 97.25 94 GLY A N 1
ATOM 748 C CA . GLY A 1 94 ? -1.948 -20.531 11.203 1 97.25 94 GLY A CA 1
ATOM 749 C C . GLY A 1 94 ? -2.68 -21.719 10.609 1 97.25 94 GLY A C 1
ATOM 750 O O . GLY A 1 94 ? -2.09 -22.516 9.875 1 97.25 94 GLY A O 1
ATOM 751 N N . GLU A 1 95 ? -3.98 -21.906 10.781 1 97.88 95 GLU A N 1
ATOM 752 C CA . GLU A 1 95 ? -4.758 -23.031 10.281 1 97.88 95 GLU A CA 1
ATOM 753 C C . GLU A 1 95 ? -5.211 -22.797 8.844 1 97.88 95 GLU A C 1
ATOM 755 O O . GLU A 1 95 ? -5.645 -23.734 8.164 1 97.88 95 GLU A O 1
ATOM 760 N N . TRP A 1 96 ? -5.102 -21.547 8.438 1 97.94 96 TRP A N 1
ATOM 761 C CA . TRP A 1 96 ? -5.621 -21.172 7.125 1 97.94 96 TRP A CA 1
ATOM 762 C C . TRP A 1 96 ? -4.566 -20.422 6.316 1 97.94 96 TRP A C 1
ATOM 764 O O . TRP A 1 96 ? -4.902 -19.625 5.434 1 97.94 96 TRP A O 1
ATOM 774 N N . PHE A 1 97 ? -3.215 -20.781 6.688 1 98.44 97 PHE A N 1
ATOM 775 C CA . PHE A 1 97 ? -2.125 -20.047 6.066 1 98.44 97 PHE A CA 1
ATOM 776 C C . PHE A 1 97 ? -2.102 -20.281 4.559 1 98.44 97 PHE A C 1
ATOM 778 O O . PHE A 1 97 ? -1.923 -21.422 4.109 1 98.44 97 PHE A O 1
ATOM 785 N N . GLN A 1 98 ? -2.363 -19.25 3.721 1 98.62 98 GLN A N 1
ATOM 786 C CA . GLN A 1 98 ? -2.275 -19.234 2.264 1 98.62 98 GLN A CA 1
ATOM 787 C C . GLN A 1 98 ? -3.389 -20.078 1.642 1 98.62 98 GLN A C 1
ATOM 789 O O . GLN A 1 98 ? -3.232 -20.609 0.539 1 98.62 98 GLN A O 1
ATOM 794 N N . ASP A 1 99 ? -4.512 -20.172 2.316 1 98.75 99 ASP A N 1
ATOM 795 C CA . ASP A 1 99 ? -5.598 -21 1.809 1 98.75 99 ASP A CA 1
ATOM 796 C C . ASP A 1 99 ? -6.129 -20.453 0.484 1 98.75 99 ASP A C 1
ATOM 798 O O . ASP A 1 99 ? -6.398 -21.219 -0.444 1 98.75 99 ASP A O 1
ATOM 802 N N . ALA A 1 100 ? -6.273 -19.188 0.402 1 98.75 100 ALA A N 1
ATOM 803 C CA . ALA A 1 100 ? -6.773 -18.578 -0.828 1 98.75 100 ALA A CA 1
ATOM 804 C C . ALA A 1 100 ? -5.848 -18.859 -2.004 1 98.75 100 ALA A C 1
ATOM 806 O O . ALA A 1 100 ? -6.309 -19.094 -3.125 1 98.75 100 ALA A O 1
ATOM 807 N N . LEU A 1 101 ? -4.566 -18.875 -1.762 1 98.69 101 LEU A N 1
ATOM 808 C CA . LEU A 1 101 ? -3.582 -19.219 -2.777 1 98.69 101 LEU A CA 1
ATOM 809 C C . LEU A 1 101 ? -3.809 -20.641 -3.283 1 98.69 101 LEU A C 1
ATOM 811 O O . LEU A 1 101 ? -3.773 -20.891 -4.492 1 98.69 101 LEU A O 1
ATOM 815 N N . GLY A 1 102 ? -4.02 -21.5 -2.352 1 98.25 102 GLY A N 1
ATOM 816 C CA . GLY A 1 102 ? -4.332 -22.875 -2.721 1 98.25 102 GLY A CA 1
ATOM 817 C C . GLY A 1 102 ? -5.605 -22.984 -3.535 1 98.25 102 GLY A C 1
ATOM 818 O O . GLY A 1 102 ? -5.648 -23.719 -4.523 1 98.25 102 GLY A O 1
ATOM 819 N N . MET A 1 103 ? -6.57 -22.312 -3.137 1 98.19 103 MET A N 1
ATOM 820 C CA . MET A 1 103 ? -7.852 -22.344 -3.842 1 98.19 103 MET A CA 1
ATOM 821 C C . MET A 1 103 ? -7.695 -21.828 -5.27 1 98.19 103 MET A C 1
ATOM 823 O O . MET A 1 103 ? -8.289 -22.391 -6.199 1 98.19 103 MET A O 1
ATOM 827 N N . LEU A 1 104 ? -6.934 -20.797 -5.41 1 98.31 104 LEU A N 1
ATOM 828 C CA . LEU A 1 104 ? -6.688 -20.266 -6.746 1 98.31 104 LEU A CA 1
ATOM 829 C C . LEU A 1 104 ? -5.977 -21.281 -7.621 1 98.31 104 LEU A C 1
ATOM 831 O O . LEU A 1 104 ? -6.355 -21.484 -8.781 1 98.31 104 LEU A O 1
ATOM 835 N N . HIS A 1 105 ? -4.988 -21.891 -7.09 1 98.25 105 HIS A N 1
ATOM 836 C CA . HIS A 1 105 ? -4.285 -22.953 -7.801 1 98.25 105 HIS A CA 1
ATOM 837 C C . HIS A 1 105 ? -5.242 -24.062 -8.227 1 98.25 105 HIS A C 1
ATOM 839 O O . HIS A 1 105 ? -5.215 -24.5 -9.383 1 98.25 105 HIS A O 1
ATOM 845 N N . ASP A 1 106 ? -6.086 -24.438 -7.305 1 97.12 106 ASP A N 1
ATOM 846 C CA . ASP A 1 106 ? -7.027 -25.531 -7.574 1 97.12 106 ASP A CA 1
ATOM 847 C C . ASP A 1 106 ? -7.984 -25.156 -8.703 1 97.12 106 ASP A C 1
ATOM 849 O O . ASP A 1 106 ? -8.383 -26.016 -9.492 1 97.12 106 ASP A O 1
ATOM 853 N N . ALA A 1 107 ? -8.344 -23.953 -8.781 1 97 107 ALA A N 1
ATOM 854 C CA . ALA A 1 107 ? -9.25 -23.484 -9.828 1 97 107 ALA A CA 1
ATOM 855 C C . ALA A 1 107 ? -8.57 -23.516 -11.195 1 97 107 ALA A C 1
ATOM 857 O O . ALA A 1 107 ? -9.234 -23.609 -12.227 1 97 107 ALA A O 1
ATOM 858 N N . LEU A 1 108 ? -7.27 -23.453 -11.219 1 97.44 108 LEU A N 1
ATOM 859 C CA . LEU A 1 108 ? -6.531 -23.297 -12.469 1 97.44 108 LEU A CA 1
ATOM 860 C C . LEU A 1 108 ? -5.996 -24.641 -12.953 1 97.44 108 LEU A C 1
ATOM 862 O O . LEU A 1 108 ? -5.805 -24.844 -14.156 1 97.44 108 LEU A O 1
ATOM 866 N N . ILE A 1 109 ? -5.734 -25.547 -12.008 1 94.81 109 ILE A N 1
ATOM 867 C CA . ILE A 1 109 ? -5.02 -26.781 -12.312 1 94.81 109 ILE A CA 1
ATOM 868 C C . ILE A 1 109 ? -5.848 -27.625 -13.281 1 94.81 109 ILE A C 1
ATOM 870 O O . ILE A 1 109 ? -5.297 -28.438 -14.031 1 94.81 109 ILE A O 1
ATOM 874 N N . GLY A 1 110 ? -7.094 -27.438 -13.43 1 91.94 110 GLY A N 1
ATOM 875 C CA . GLY A 1 110 ? -7.941 -28.203 -14.336 1 91.94 110 GLY A CA 1
ATOM 876 C C . GLY A 1 110 ? -7.945 -27.656 -15.75 1 91.94 110 GLY A C 1
ATOM 877 O O . GLY A 1 110 ? -8.477 -28.281 -16.656 1 91.94 110 GLY A O 1
ATOM 878 N N . LYS A 1 111 ? -7.363 -26.609 -15.945 1 96.38 111 LYS A N 1
ATOM 879 C CA . LYS A 1 111 ? -7.285 -25.969 -17.25 1 96.38 111 LYS A CA 1
ATOM 880 C C . LYS A 1 111 ? -6.004 -26.375 -17.984 1 96.38 111 LYS A C 1
ATOM 882 O O . LYS A 1 111 ? -5.051 -26.844 -17.359 1 96.38 111 LYS A O 1
ATOM 887 N N . PRO A 1 112 ? -6.074 -26.312 -19.359 1 97.38 112 PRO A N 1
ATOM 888 C CA . PRO A 1 112 ? -4.859 -26.625 -20.109 1 97.38 112 PRO A CA 1
ATOM 889 C C . PRO A 1 112 ? -3.816 -25.516 -20.047 1 97.38 112 PRO A C 1
ATOM 891 O O . PRO A 1 112 ? -3.451 -24.922 -21.062 1 97.38 112 PRO A O 1
ATOM 894 N N . VAL A 1 113 ? -3.283 -25.234 -18.812 1 98 113 VAL A N 1
ATOM 895 C CA . VAL A 1 113 ? -2.271 -24.219 -18.547 1 98 113 VAL A CA 1
ATOM 896 C C . VAL A 1 113 ? -1.048 -24.859 -17.906 1 98 113 VAL A C 1
ATOM 898 O O . VAL A 1 113 ? -1.079 -26.031 -17.531 1 98 113 VAL A O 1
ATOM 901 N N . SER A 1 114 ? 0.003 -24.156 -17.891 1 98.25 114 SER A N 1
ATOM 902 C CA . SER A 1 114 ? 1.217 -24.578 -17.203 1 98.25 114 SER A CA 1
ATOM 903 C C . SER A 1 114 ? 1.46 -23.75 -15.945 1 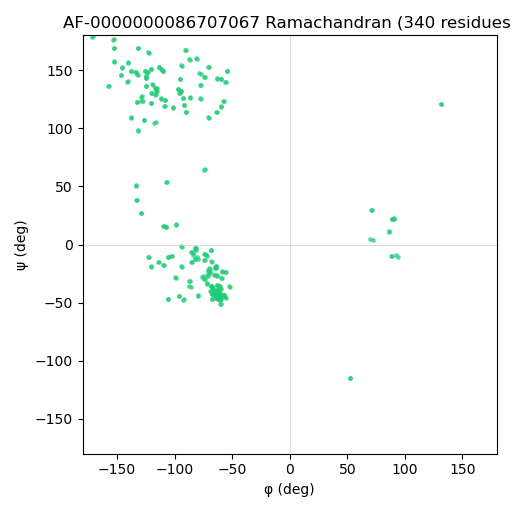98.25 114 SER A C 1
ATOM 905 O O . SER A 1 114 ? 1.672 -22.547 -16.031 1 98.25 114 SER A O 1
ATOM 907 N N . LEU A 1 115 ? 1.476 -24.406 -14.844 1 98.06 115 LEU A N 1
ATOM 908 C CA . LEU A 1 115 ? 1.71 -23.734 -13.578 1 98.06 115 LEU A CA 1
ATOM 909 C C . LEU A 1 115 ? 3.18 -23.812 -13.172 1 98.06 115 LEU A C 1
ATOM 911 O O . LEU A 1 115 ? 3.785 -24.891 -13.258 1 98.06 115 LEU A O 1
ATOM 915 N N . VAL A 1 116 ? 3.746 -22.672 -12.812 1 98.38 116 VAL A N 1
ATOM 916 C CA . VAL A 1 116 ? 5.152 -22.609 -12.422 1 98.38 116 VAL A CA 1
ATOM 917 C C . VAL A 1 116 ? 5.289 -21.828 -11.117 1 98.38 116 VAL A C 1
ATOM 919 O O . VAL A 1 116 ? 4.328 -21.219 -10.648 1 98.38 116 VAL A O 1
ATOM 922 N N . GLY A 1 117 ? 6.465 -21.891 -10.539 1 98.56 117 GLY A N 1
ATOM 923 C CA . GLY A 1 117 ? 6.785 -21.031 -9.398 1 98.56 117 GLY A CA 1
ATOM 924 C C . GLY A 1 117 ? 6.445 -21.672 -8.07 1 98.56 117 GLY A C 1
ATOM 925 O O . GLY A 1 117 ? 6.234 -20.969 -7.074 1 98.56 117 GLY A O 1
ATOM 926 N N . TYR A 1 118 ? 6.367 -22.984 -8.031 1 98.62 118 TYR A N 1
ATOM 927 C CA . TYR A 1 118 ? 6.203 -23.641 -6.742 1 98.62 118 TYR A CA 1
ATOM 928 C C . TYR A 1 118 ? 7.312 -23.25 -5.777 1 98.62 118 TYR A C 1
ATOM 930 O O . TYR A 1 118 ? 8.477 -23.125 -6.176 1 98.62 118 TYR A O 1
ATOM 938 N N . TRP A 1 119 ? 6.93 -23.047 -4.492 1 98.69 119 TRP A N 1
ATOM 939 C CA . TRP A 1 119 ? 7.82 -22.375 -3.549 1 98.69 119 TRP A CA 1
ATOM 940 C C . TRP A 1 119 ? 8.055 -23.234 -2.316 1 98.69 119 TRP A C 1
ATOM 942 O O . TRP A 1 119 ? 7.117 -23.812 -1.765 1 98.69 119 TRP A O 1
ATOM 952 N N . PRO A 1 120 ? 9.352 -23.297 -1.857 1 98.19 120 PRO A N 1
ATOM 953 C CA . PRO A 1 120 ? 9.633 -24.109 -0.679 1 98.19 120 PRO A CA 1
ATOM 954 C C . PRO A 1 120 ? 8.867 -23.656 0.558 1 98.19 120 PRO A C 1
ATOM 956 O O . PRO A 1 120 ? 8.711 -22.453 0.784 1 98.19 120 PRO A O 1
ATOM 959 N N . ASN A 1 121 ? 8.414 -24.641 1.367 1 97.44 121 ASN A N 1
ATOM 960 C CA . ASN A 1 121 ? 7.637 -24.297 2.557 1 97.44 121 ASN A CA 1
ATOM 961 C C . ASN A 1 121 ? 8.508 -24.312 3.811 1 97.44 121 ASN A C 1
ATOM 963 O O . ASN A 1 121 ? 7.988 -24.422 4.926 1 97.44 121 ASN A O 1
ATOM 967 N N . GLN A 1 122 ? 9.82 -24.266 3.617 1 96.5 122 GLN A N 1
ATOM 968 C CA . GLN A 1 122 ? 10.734 -24.172 4.746 1 96.5 122 GLN A CA 1
ATOM 969 C C . GLN A 1 122 ? 10.797 -22.734 5.281 1 96.5 122 GLN A C 1
ATOM 971 O O . GLN A 1 122 ? 10.641 -21.781 4.52 1 96.5 122 GLN A O 1
ATOM 976 N N . GLY A 1 123 ? 11 -22.609 6.582 1 96.75 123 GLY A N 1
ATOM 977 C CA . GLY A 1 123 ? 11.148 -21.281 7.184 1 96.75 123 GLY A CA 1
ATOM 978 C C . GLY A 1 123 ? 9.828 -20.641 7.551 1 96.75 123 GLY A C 1
ATOM 979 O O . GLY A 1 123 ? 9.766 -19.438 7.789 1 96.75 123 GLY A O 1
ATOM 980 N N . TYR A 1 124 ? 8.836 -21.422 7.492 1 97.81 124 TYR A N 1
ATOM 981 C CA . TYR A 1 124 ? 7.508 -20.969 7.887 1 97.81 124 TYR A CA 1
ATOM 982 C C . TYR A 1 124 ? 7.027 -21.703 9.141 1 97.81 124 TYR A C 1
ATOM 984 O O . TYR A 1 124 ? 7.484 -22.797 9.438 1 97.81 124 TYR A O 1
ATOM 992 N N . GLU A 1 125 ? 6.184 -21.016 9.852 1 96.94 125 GLU A N 1
ATOM 993 C CA . GLU A 1 125 ? 5.492 -21.609 10.992 1 96.94 125 GLU A CA 1
ATOM 994 C C . GLU A 1 125 ? 3.982 -21.438 10.875 1 96.94 125 GLU A C 1
ATOM 996 O O . GLU A 1 125 ? 3.467 -20.328 10.953 1 96.94 125 GLU A O 1
ATOM 1001 N N . PHE A 1 126 ? 3.334 -22.531 10.586 1 97.56 126 PHE A N 1
ATOM 1002 C CA . PHE A 1 126 ? 1.881 -22.547 10.469 1 97.56 126 PHE A CA 1
ATOM 1003 C C . PHE A 1 126 ? 1.327 -23.922 10.789 1 97.56 126 PHE A C 1
ATOM 1005 O O . PHE A 1 126 ? 2.08 -24.906 10.867 1 97.56 126 PHE A O 1
ATOM 1012 N N . ASP A 1 127 ? 0.019 -24.047 10.938 1 97.5 127 ASP A N 1
ATOM 1013 C CA . ASP A 1 127 ? -0.609 -25.297 11.344 1 97.5 127 ASP A CA 1
ATOM 1014 C C . ASP A 1 127 ? -1.107 -26.078 10.125 1 97.5 127 ASP A C 1
ATOM 1016 O O . ASP A 1 127 ? -0.976 -27.312 10.07 1 97.5 127 ASP A O 1
ATOM 1020 N N . ALA A 1 128 ? -1.721 -25.438 9.227 1 96.88 128 ALA A N 1
ATOM 1021 C CA . ALA A 1 128 ? -2.27 -26.062 8.016 1 96.88 128 ALA A CA 1
ATOM 1022 C C . ALA A 1 128 ? -2.332 -25.047 6.871 1 96.88 128 ALA A C 1
ATOM 1024 O O . ALA A 1 128 ? -2.314 -23.844 7.102 1 96.88 128 ALA A O 1
ATOM 1025 N N . SER A 1 129 ? -2.367 -25.609 5.707 1 98.06 129 SER A N 1
ATOM 1026 C CA . SER A 1 129 ? -2.461 -24.781 4.516 1 98.06 129 SER A CA 1
ATOM 1027 C C . SER A 1 129 ? -3.021 -25.562 3.332 1 98.06 129 SER A C 1
ATOM 1029 O O . SER A 1 129 ? -2.584 -26.688 3.061 1 98.06 129 SER A O 1
ATOM 1031 N N . LYS A 1 130 ? -3.973 -24.891 2.58 1 97.44 130 LYS A N 1
ATOM 1032 C CA . LYS A 1 130 ? -4.48 -25.484 1.348 1 97.44 130 LYS A CA 1
ATOM 1033 C C . LYS A 1 130 ? -3.523 -25.25 0.184 1 97.44 130 LYS A C 1
ATOM 1035 O O . LYS A 1 130 ? -3.715 -25.781 -0.907 1 97.44 130 LYS A O 1
ATOM 1040 N N . ALA A 1 131 ? -2.486 -24.5 0.465 1 98.38 131 ALA A N 1
ATOM 1041 C CA . ALA A 1 131 ? -1.58 -24.125 -0.619 1 98.38 131 ALA A CA 1
ATOM 1042 C C . ALA A 1 131 ? -0.418 -25.109 -0.723 1 98.38 131 ALA A C 1
ATOM 1044 O O . ALA A 1 131 ? 0.461 -24.953 -1.574 1 98.38 131 ALA A O 1
ATOM 1045 N N . LEU A 1 132 ? -0.415 -26.047 0.179 1 97.5 132 LEU A N 1
ATOM 1046 C CA . LEU A 1 132 ? 0.647 -27.047 0.119 1 97.5 132 LEU A CA 1
ATOM 1047 C C . LEU A 1 132 ? 0.373 -28.062 -0.981 1 97.5 132 LEU A C 1
ATOM 1049 O O . LEU A 1 132 ? -0.771 -28.484 -1.179 1 97.5 132 LEU A O 1
ATOM 1053 N N . ILE A 1 133 ? 1.414 -28.391 -1.695 1 92.19 133 ILE A N 1
ATOM 1054 C CA . ILE A 1 133 ? 1.258 -29.469 -2.672 1 92.19 133 ILE A CA 1
ATOM 1055 C C . ILE A 1 133 ? 1.591 -30.812 -2.021 1 92.19 133 ILE A C 1
ATOM 1057 O O . ILE A 1 133 ? 2.127 -30.844 -0.912 1 92.19 133 ILE A O 1
ATOM 1061 N N . ASP A 1 134 ? 1.248 -31.859 -2.719 1 86.06 134 ASP A N 1
ATOM 1062 C CA . ASP A 1 134 ? 1.284 -33.219 -2.156 1 86.06 134 ASP A CA 1
ATOM 1063 C C . ASP A 1 134 ? 2.721 -33.656 -1.905 1 86.06 134 ASP A C 1
ATOM 1065 O O . ASP A 1 134 ? 2.959 -34.562 -1.113 1 86.06 134 ASP A O 1
ATOM 1069 N N . ASP A 1 135 ? 3.668 -32.844 -2.289 1 86.94 135 ASP A N 1
ATOM 1070 C CA . ASP A 1 135 ? 5.047 -33.25 -2.041 1 86.94 135 ASP A CA 1
ATOM 1071 C C . ASP A 1 135 ? 5.48 -32.875 -0.623 1 86.94 135 ASP A C 1
ATOM 1073 O O . ASP A 1 135 ? 6.551 -33.312 -0.169 1 86.94 135 ASP A O 1
ATOM 1077 N N . GLY A 1 136 ? 4.594 -32.125 0.059 1 81.88 136 GLY A N 1
ATOM 1078 C CA . GLY A 1 136 ? 4.809 -31.75 1.45 1 81.88 136 GLY A CA 1
ATOM 1079 C C . GLY A 1 136 ? 5.941 -30.75 1.64 1 81.88 136 GLY A C 1
ATOM 1080 O O . GLY A 1 136 ? 6.273 -30.391 2.77 1 81.88 136 GLY A O 1
ATOM 1081 N N . ARG A 1 137 ? 6.496 -30.297 0.538 1 92.69 137 ARG A N 1
ATOM 1082 C CA . ARG A 1 137 ? 7.703 -29.484 0.676 1 92.69 137 ARG A CA 1
ATOM 1083 C C . ARG A 1 137 ? 7.523 -28.125 0.02 1 92.69 137 ARG A C 1
ATOM 1085 O O . ARG A 1 137 ? 8.328 -27.203 0.235 1 92.69 137 ARG A O 1
ATOM 1092 N N . HIS A 1 138 ? 6.402 -28.031 -0.736 1 98.06 138 HIS A N 1
ATOM 1093 C CA . HIS A 1 138 ? 6.27 -26.781 -1.489 1 98.06 138 HIS A CA 1
ATOM 1094 C C . HIS A 1 138 ? 4.863 -26.203 -1.355 1 98.06 138 HIS A C 1
ATOM 1096 O O . HIS A 1 138 ? 3.9 -26.953 -1.153 1 98.06 138 HIS A O 1
ATOM 1102 N N . PHE A 1 139 ? 4.832 -24.906 -1.402 1 98.75 139 PHE A N 1
ATOM 1103 C CA . PHE A 1 139 ? 3.602 -24.172 -1.706 1 98.75 139 PHE A CA 1
ATOM 1104 C C . PHE A 1 139 ? 3.35 -24.141 -3.209 1 98.75 139 PHE A C 1
ATOM 1106 O O . PHE A 1 139 ? 4.285 -24.25 -4.004 1 98.75 139 PHE A O 1
ATOM 1113 N N . VAL A 1 140 ? 2.102 -23.891 -3.57 1 98.56 140 VAL A N 1
ATOM 1114 C CA . VAL A 1 140 ? 1.69 -23.844 -4.969 1 98.56 140 VAL A CA 1
ATOM 1115 C C . VAL A 1 140 ? 2.199 -22.547 -5.617 1 98.56 140 VAL A C 1
ATOM 1117 O O . VAL A 1 140 ? 2.104 -22.391 -6.832 1 98.56 140 VAL A O 1
ATOM 1120 N N . GLY A 1 141 ? 2.746 -21.609 -4.953 1 98.81 141 GLY A N 1
ATOM 1121 C CA . GLY A 1 141 ? 3.305 -20.328 -5.359 1 98.81 141 GLY A CA 1
ATOM 1122 C C . GLY A 1 141 ? 4.043 -19.609 -4.242 1 98.81 141 GLY A C 1
ATOM 1123 O O . GLY A 1 141 ? 4.133 -20.125 -3.123 1 98.81 141 GLY A O 1
ATOM 1124 N N . LEU A 1 142 ? 4.609 -18.453 -4.527 1 98.88 142 LEU A N 1
ATOM 1125 C CA . LEU A 1 142 ? 5.32 -17.656 -3.533 1 98.88 142 LEU A CA 1
ATOM 1126 C C . LEU A 1 142 ? 4.414 -17.328 -2.354 1 98.88 142 LEU A C 1
ATOM 1128 O O . LEU A 1 142 ? 3.322 -16.781 -2.537 1 98.88 142 LEU A O 1
ATOM 1132 N N . ALA A 1 143 ? 4.859 -17.703 -1.189 1 98.81 143 ALA A N 1
ATOM 1133 C CA . ALA A 1 143 ? 4.113 -17.438 0.037 1 98.81 143 ALA A CA 1
ATOM 1134 C C . ALA A 1 143 ? 4.793 -16.359 0.875 1 98.81 143 ALA A C 1
ATOM 1136 O O . ALA A 1 143 ? 5.961 -16.5 1.243 1 98.81 143 ALA A O 1
ATOM 1137 N N . LEU A 1 144 ? 4.004 -15.312 1.172 1 98.62 144 LEU A N 1
ATOM 1138 C CA . LEU A 1 144 ? 4.582 -14.219 1.937 1 98.62 144 LEU A CA 1
ATOM 1139 C C . LEU A 1 144 ? 3.748 -13.922 3.178 1 98.62 144 LEU A C 1
ATOM 1141 O O . LEU A 1 144 ? 2.541 -14.18 3.195 1 98.62 144 LEU A O 1
ATOM 1145 N N . ASP A 1 145 ? 4.371 -13.484 4.176 1 97.94 145 ASP A N 1
ATOM 1146 C CA . ASP A 1 145 ? 3.768 -13.047 5.43 1 97.94 145 ASP A CA 1
ATOM 1147 C C . ASP A 1 145 ? 4.32 -11.688 5.859 1 97.94 145 ASP A C 1
ATOM 1149 O O . ASP A 1 145 ? 5.336 -11.617 6.559 1 97.94 145 ASP A O 1
ATOM 1153 N N . GLU A 1 146 ? 3.562 -10.641 5.535 1 92.38 146 GLU A N 1
ATOM 1154 C CA . GLU A 1 146 ? 4.023 -9.273 5.762 1 92.38 146 GLU A CA 1
ATOM 1155 C C . GLU A 1 146 ? 3.852 -8.867 7.223 1 92.38 146 GLU A C 1
ATOM 1157 O O . GLU A 1 146 ? 4.414 -7.863 7.664 1 92.38 146 GLU A O 1
ATOM 1162 N N . ALA A 1 147 ? 3.119 -9.664 7.941 1 88.62 147 ALA A N 1
ATOM 1163 C CA . ALA A 1 147 ? 2.896 -9.344 9.352 1 88.62 147 ALA A CA 1
ATOM 1164 C C . ALA A 1 147 ? 4.027 -9.875 10.219 1 88.62 147 ALA A C 1
ATOM 1166 O O . ALA A 1 147 ? 4.465 -9.211 11.164 1 88.62 147 ALA A O 1
ATOM 1167 N N . ASN A 1 148 ? 4.57 -11.055 9.875 1 93.38 148 ASN A N 1
ATOM 1168 C CA . ASN A 1 148 ? 5.48 -11.727 10.789 1 93.38 148 ASN A CA 1
ATOM 1169 C C . ASN A 1 148 ? 6.855 -11.938 10.164 1 93.38 148 ASN A C 1
ATOM 1171 O O . ASN A 1 148 ? 7.836 -12.18 10.867 1 93.38 148 ASN A O 1
ATOM 1175 N N . GLN A 1 149 ? 6.961 -11.859 8.891 1 94.81 149 GLN A N 1
ATOM 1176 C CA . GLN A 1 149 ? 8.234 -12.086 8.219 1 94.81 149 GLN A CA 1
ATOM 1177 C C . GLN A 1 149 ? 8.5 -11 7.176 1 94.81 149 GLN A C 1
ATOM 1179 O O . GLN A 1 149 ? 8.953 -11.289 6.066 1 94.81 149 GLN A O 1
ATOM 1184 N N . TYR A 1 150 ? 8.125 -9.867 7.559 1 89.94 150 TYR A N 1
ATOM 1185 C CA . TYR A 1 150 ? 8.305 -8.734 6.66 1 89.94 150 TYR A CA 1
ATOM 1186 C C . TYR A 1 150 ? 9.742 -8.648 6.156 1 89.94 150 TYR A C 1
ATOM 1188 O O . TYR A 1 150 ? 9.977 -8.32 4.996 1 89.94 150 TYR A O 1
ATOM 1196 N N . ASP A 1 151 ? 10.711 -8.961 6.961 1 90.12 151 ASP A N 1
ATOM 1197 C CA . ASP A 1 151 ? 12.133 -8.82 6.668 1 90.12 151 ASP A CA 1
ATOM 1198 C C . ASP A 1 151 ? 12.586 -9.852 5.645 1 90.12 151 ASP A C 1
ATOM 1200 O O . ASP A 1 151 ? 13.68 -9.742 5.078 1 90.12 151 ASP A O 1
ATOM 1204 N N . GLN A 1 152 ? 11.734 -10.812 5.332 1 95.56 152 GLN A N 1
ATOM 1205 C CA . GLN A 1 152 ? 12.094 -11.867 4.395 1 95.56 152 GLN A CA 1
ATOM 1206 C C . GLN A 1 152 ? 11.469 -11.625 3.025 1 95.56 152 GLN A C 1
ATOM 1208 O O . GLN A 1 152 ? 11.836 -12.273 2.045 1 95.56 152 GLN A O 1
ATOM 1213 N N . THR A 1 153 ? 10.609 -10.703 2.973 1 95.62 153 THR A N 1
ATOM 1214 C CA . THR A 1 153 ? 9.758 -10.523 1.798 1 95.62 153 THR A CA 1
ATOM 1215 C C . THR A 1 153 ? 10.602 -10.195 0.57 1 95.62 153 THR A C 1
ATOM 1217 O O . THR A 1 153 ? 10.492 -10.859 -0.461 1 95.62 153 THR A O 1
ATOM 1220 N N . ASP A 1 154 ? 11.539 -9.281 0.669 1 94.69 154 ASP A N 1
ATOM 1221 C CA . ASP A 1 154 ? 12.289 -8.828 -0.497 1 94.69 154 ASP A CA 1
ATOM 1222 C C . ASP A 1 154 ? 13.18 -9.938 -1.041 1 94.69 154 ASP A C 1
ATOM 1224 O O . ASP A 1 154 ? 13.266 -10.133 -2.256 1 94.69 154 ASP A O 1
ATOM 1228 N N . ASP A 1 155 ? 13.773 -10.578 -0.134 1 97.62 155 ASP A N 1
ATOM 1229 C CA . ASP A 1 155 ? 14.633 -11.672 -0.549 1 97.62 155 ASP A CA 1
ATOM 1230 C C . ASP A 1 155 ? 13.828 -12.789 -1.207 1 97.62 155 ASP A C 1
ATOM 1232 O O . ASP A 1 155 ? 14.25 -13.352 -2.221 1 97.62 155 ASP A O 1
ATOM 1236 N N . ARG A 1 156 ? 12.75 -13.094 -0.661 1 98.62 156 ARG A N 1
ATOM 1237 C CA . ARG A 1 156 ? 11.898 -14.156 -1.207 1 98.62 156 ARG A CA 1
ATOM 1238 C C . ARG A 1 156 ? 11.375 -13.773 -2.588 1 98.62 156 ARG A C 1
ATOM 1240 O O . ARG A 1 156 ? 11.359 -14.602 -3.5 1 98.62 156 ARG A O 1
ATOM 1247 N N . ILE A 1 157 ? 11.008 -12.531 -2.727 1 98.69 157 ILE A N 1
ATOM 1248 C CA . ILE A 1 157 ? 10.508 -12.078 -4.023 1 98.69 157 ILE A CA 1
ATOM 1249 C C . ILE A 1 157 ? 11.625 -12.18 -5.062 1 98.69 157 ILE A C 1
ATOM 1251 O O . ILE A 1 157 ? 11.398 -12.68 -6.168 1 98.69 157 ILE A O 1
ATOM 1255 N N . SER A 1 158 ? 12.797 -11.727 -4.703 1 98.62 158 SER A N 1
ATOM 1256 C CA . SER A 1 158 ? 13.922 -11.734 -5.629 1 98.62 158 SER A CA 1
ATOM 1257 C C . SER A 1 158 ? 14.25 -13.156 -6.082 1 98.62 158 SER A C 1
ATOM 1259 O O . SER A 1 158 ? 14.406 -13.406 -7.281 1 98.62 158 SER A O 1
ATOM 1261 N N . GLN A 1 159 ? 14.312 -14.016 -5.152 1 98.75 159 GLN A N 1
ATOM 1262 C CA . GLN A 1 159 ? 14.617 -15.406 -5.461 1 98.75 159 GLN A CA 1
ATOM 1263 C C . GLN A 1 159 ? 13.523 -16.031 -6.312 1 98.75 159 GLN A C 1
ATOM 1265 O O . GLN A 1 159 ? 13.812 -16.75 -7.281 1 98.75 159 GLN A O 1
ATOM 1270 N N . TRP A 1 160 ? 12.344 -15.82 -5.977 1 98.88 160 TRP A N 1
ATOM 1271 C CA . TRP A 1 160 ? 11.211 -16.406 -6.676 1 98.88 160 TRP A CA 1
ATOM 1272 C C . TRP A 1 160 ? 11.117 -15.891 -8.109 1 98.88 160 TRP A C 1
ATOM 1274 O O . TRP A 1 160 ? 10.812 -16.641 -9.031 1 98.88 160 TRP A O 1
ATOM 1284 N N . VAL A 1 161 ? 11.367 -14.586 -8.266 1 98.81 161 VAL A N 1
ATOM 1285 C CA . VAL A 1 161 ? 11.32 -13.992 -9.602 1 98.81 161 VAL A CA 1
ATOM 1286 C C . VAL A 1 161 ? 12.383 -14.641 -10.492 1 98.81 161 VAL A C 1
ATOM 1288 O O . VAL A 1 161 ? 12.117 -14.969 -11.648 1 98.81 161 VAL A O 1
ATOM 1291 N N . GLU A 1 162 ? 13.523 -14.805 -9.93 1 98.56 162 GLU A N 1
ATOM 1292 C CA . GLU A 1 162 ? 14.57 -15.5 -10.68 1 98.56 162 GLU A CA 1
ATOM 1293 C C . GLU A 1 162 ? 14.117 -16.906 -11.086 1 98.56 162 GLU A C 1
ATOM 1295 O O . GLU A 1 162 ? 14.32 -17.312 -12.227 1 98.56 162 GLU A O 1
ATOM 1300 N N . GLN A 1 163 ? 13.547 -17.562 -10.219 1 98.69 163 GLN A N 1
ATOM 1301 C CA . GLN A 1 163 ? 13.062 -18.906 -10.461 1 98.69 163 GLN A CA 1
ATOM 1302 C C . GLN A 1 163 ? 12.031 -18.938 -11.586 1 98.69 163 GLN A C 1
ATOM 1304 O O . GLN A 1 163 ? 12.164 -19.703 -12.539 1 98.69 163 GLN A O 1
ATOM 1309 N N . ILE A 1 164 ? 11.016 -18.094 -11.523 1 98.62 164 ILE A N 1
ATOM 1310 C CA . ILE A 1 164 ? 9.914 -18.203 -12.469 1 98.62 164 ILE A CA 1
ATOM 1311 C C . ILE A 1 164 ? 10.375 -17.75 -13.852 1 98.62 164 ILE A C 1
ATOM 1313 O O . ILE A 1 164 ? 9.914 -18.266 -14.867 1 98.62 164 ILE A O 1
ATOM 1317 N N . LEU A 1 165 ? 11.25 -16.781 -13.891 1 97.94 165 LEU A N 1
ATOM 1318 C CA . LEU A 1 165 ? 11.766 -16.375 -15.195 1 97.94 165 LEU A CA 1
ATOM 1319 C C . LEU A 1 165 ? 12.523 -17.516 -15.867 1 97.94 165 LEU A C 1
ATOM 1321 O O . LEU A 1 165 ? 12.398 -17.719 -17.078 1 97.94 165 LEU A O 1
ATOM 1325 N N . SER A 1 166 ? 13.273 -18.203 -15.086 1 98.31 166 SER A N 1
ATOM 1326 C CA . SER A 1 166 ? 13.977 -19.375 -15.602 1 98.31 166 SER A CA 1
ATOM 1327 C C . SER A 1 166 ? 12.992 -20.453 -16.078 1 98.31 166 SER A C 1
ATOM 1329 O O . SER A 1 166 ? 13.164 -21.031 -17.141 1 98.31 166 SER A O 1
ATOM 1331 N N . GLU A 1 167 ? 12.008 -20.719 -15.32 1 98.38 167 GLU A N 1
ATOM 1332 C CA . GLU A 1 167 ? 11.016 -21.734 -15.648 1 98.38 167 GLU A CA 1
ATOM 1333 C C . GLU A 1 167 ? 10.227 -21.359 -16.891 1 98.38 167 GLU A C 1
ATOM 1335 O O . GLU A 1 167 ? 9.945 -22.203 -17.75 1 98.38 167 GLU A O 1
ATOM 1340 N N . ILE A 1 168 ? 9.852 -20.078 -16.938 1 97.31 168 ILE A N 1
ATOM 1341 C CA . ILE A 1 168 ? 9.102 -19.578 -18.078 1 97.31 168 ILE A CA 1
ATOM 1342 C C . ILE A 1 168 ? 9.938 -19.719 -19.344 1 97.31 168 ILE A C 1
ATOM 1344 O O . ILE A 1 168 ? 9.43 -20.156 -20.391 1 97.31 168 ILE A O 1
ATOM 1348 N N . HIS A 1 169 ? 11.188 -19.391 -19.281 1 94.88 169 HIS A N 1
ATOM 1349 C CA . HIS A 1 169 ? 12.086 -19.484 -20.422 1 94.88 169 HIS A CA 1
ATOM 1350 C C . HIS A 1 169 ? 12.203 -20.922 -20.922 1 94.88 169 HIS A C 1
ATOM 1352 O O . HIS A 1 169 ? 12.289 -21.156 -22.125 1 94.88 169 HIS A O 1
ATOM 1358 N N . SER A 1 170 ? 12.172 -21.797 -19.984 1 95.56 170 SER A N 1
ATOM 1359 C CA . SER A 1 170 ? 12.305 -23.203 -20.344 1 95.56 170 SER A CA 1
ATOM 1360 C C . SER A 1 170 ? 11.062 -23.703 -21.062 1 95.56 170 SER A C 1
ATOM 1362 O O . SER A 1 170 ? 11.102 -24.734 -21.75 1 95.56 170 SER A O 1
ATOM 1364 N N . LEU A 1 171 ? 9.938 -23.047 -20.859 1 93.31 171 LEU A N 1
ATOM 1365 C CA . LEU A 1 171 ? 8.664 -23.5 -21.422 1 93.31 171 LEU A CA 1
ATOM 1366 C C . LEU A 1 171 ? 8.391 -22.812 -22.766 1 93.31 171 LEU A C 1
ATOM 1368 O O . LEU A 1 171 ? 7.484 -23.219 -23.484 1 93.31 171 LEU A O 1
ATOM 1372 N N . ILE A 1 172 ? 9.047 -21.734 -22.984 1 84.62 172 ILE A N 1
ATOM 1373 C CA . ILE A 1 172 ? 8.867 -21.031 -24.25 1 84.62 172 ILE A CA 1
ATOM 1374 C C . ILE A 1 172 ? 9.938 -21.469 -25.25 1 84.62 172 ILE A C 1
ATOM 1376 O O . ILE A 1 172 ? 11.055 -21.812 -24.844 1 84.62 172 ILE A O 1
ATOM 1380 N N . MET B 1 1 ? -20.062 14.953 12.555 1 79.44 1 MET B N 1
ATOM 1381 C CA . MET B 1 1 ? -19.172 15.641 11.617 1 79.44 1 MET B CA 1
ATOM 1382 C C . MET B 1 1 ? -18.094 14.703 11.102 1 79.44 1 MET B C 1
ATOM 1384 O O . MET B 1 1 ? -17.531 13.906 11.867 1 79.44 1 MET B O 1
ATOM 1388 N N . LYS B 1 2 ? -17.906 14.547 9.68 1 91.38 2 LYS B N 1
ATOM 1389 C CA . LYS B 1 2 ? -16.938 13.602 9.133 1 91.38 2 LYS B CA 1
ATOM 1390 C C . LYS B 1 2 ? -15.617 14.281 8.82 1 91.38 2 LYS B C 1
ATOM 1392 O O . LYS B 1 2 ? -15.586 15.469 8.5 1 91.38 2 LYS B O 1
ATOM 1397 N N . ILE B 1 3 ? -14.578 13.641 9.047 1 98.38 3 ILE B N 1
ATOM 1398 C CA . ILE B 1 3 ? -13.219 14.062 8.703 1 98.38 3 ILE B CA 1
ATOM 1399 C C . ILE B 1 3 ? -12.891 13.633 7.277 1 98.38 3 ILE B C 1
ATOM 1401 O O . ILE B 1 3 ? -13.141 12.484 6.895 1 98.38 3 ILE B O 1
ATOM 1405 N N . GLY B 1 4 ? -12.438 14.641 6.43 1 98.69 4 GLY B N 1
ATOM 1406 C CA . GLY B 1 4 ? -11.922 14.297 5.113 1 98.69 4 GLY B CA 1
ATOM 1407 C C . GLY B 1 4 ? -10.422 14.039 5.113 1 98.69 4 GLY B C 1
ATOM 1408 O O . GLY B 1 4 ? -9.633 14.93 5.438 1 98.69 4 GLY B O 1
ATOM 1409 N N . LEU B 1 5 ? -10.039 12.805 4.844 1 98.81 5 LEU B N 1
ATOM 1410 C CA . LEU B 1 5 ? -8.633 12.453 4.715 1 98.81 5 LEU B CA 1
ATOM 1411 C C . LEU B 1 5 ? -8.234 12.328 3.248 1 98.81 5 LEU B C 1
ATOM 1413 O O . LEU B 1 5 ? -8.805 11.523 2.514 1 98.81 5 LEU B O 1
ATOM 1417 N N . PHE B 1 6 ? -7.316 13.18 2.826 1 98.88 6 PHE B N 1
ATOM 1418 C CA . PHE B 1 6 ? -6.836 13.203 1.451 1 98.88 6 PHE B CA 1
ATOM 1419 C C . PHE B 1 6 ? -5.355 12.836 1.39 1 98.88 6 PHE B C 1
ATOM 1421 O O . PHE B 1 6 ? -4.551 13.344 2.17 1 98.88 6 PHE B O 1
ATOM 1428 N N . TYR B 1 7 ? -4.988 11.945 0.437 1 98.69 7 TYR B N 1
ATOM 1429 C CA . TYR B 1 7 ? -3.594 11.547 0.305 1 98.69 7 TYR B CA 1
ATOM 1430 C C . TYR B 1 7 ? -3.232 11.297 -1.155 1 98.69 7 TYR B C 1
ATOM 1432 O O . TYR B 1 7 ? -4.113 11.047 -1.984 1 98.69 7 TYR B O 1
ATOM 1440 N N . GLY B 1 8 ? -1.986 11.5 -1.465 1 97.88 8 GLY B N 1
ATOM 1441 C CA . GLY B 1 8 ? -1.379 11.031 -2.701 1 97.88 8 GLY B CA 1
ATOM 1442 C C . GLY B 1 8 ? -0.288 10 -2.477 1 97.88 8 GLY B C 1
ATOM 1443 O O . GLY B 1 8 ? 0.571 10.18 -1.61 1 97.88 8 GLY B O 1
ATOM 1444 N N . SER B 1 9 ? -0.391 8.906 -3.27 1 95.81 9 SER B N 1
ATOM 1445 C CA . SER B 1 9 ? 0.552 7.812 -3.055 1 95.81 9 SER B CA 1
ATOM 1446 C C . SER B 1 9 ? 1.001 7.199 -4.379 1 95.81 9 SER B C 1
ATOM 1448 O O . SER B 1 9 ? 0.207 7.078 -5.312 1 95.81 9 SER B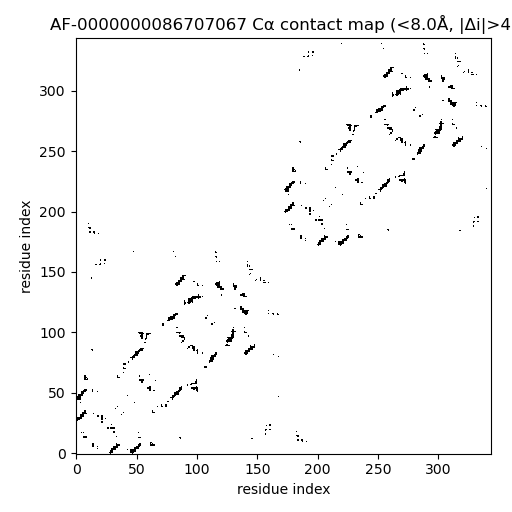 O 1
ATOM 1450 N N . THR B 1 10 ? 2.279 6.891 -4.422 1 92 10 THR B N 1
ATOM 1451 C CA . THR B 1 10 ? 2.82 6.238 -5.609 1 92 10 THR B CA 1
ATOM 1452 C C . THR B 1 10 ? 3.09 4.762 -5.34 1 92 10 THR B C 1
ATOM 1454 O O . THR B 1 10 ? 2.678 3.895 -6.113 1 92 10 THR B O 1
ATOM 1457 N N . THR B 1 11 ? 3.752 4.441 -4.184 1 88.25 11 THR B N 1
ATOM 1458 C CA . THR B 1 11 ? 4.16 3.068 -3.914 1 88.25 11 THR B CA 1
ATOM 1459 C C . THR B 1 11 ? 3.32 2.465 -2.795 1 88.25 11 THR B C 1
ATOM 1461 O O . THR B 1 11 ? 3.742 1.509 -2.141 1 88.25 11 THR B O 1
ATOM 1464 N N . CYS B 1 12 ? 2.205 3.055 -2.463 1 92.62 12 CYS B N 1
ATOM 1465 C CA . CYS B 1 12 ? 1.167 2.504 -1.598 1 92.62 12 CYS B CA 1
ATOM 1466 C C . CYS B 1 12 ? 1.447 2.828 -0.135 1 92.62 12 CYS B C 1
ATOM 1468 O O . CYS B 1 12 ? 0.564 2.697 0.714 1 92.62 12 CYS B O 1
ATOM 1470 N N . TYR B 1 13 ? 2.58 3.346 0.241 1 93.88 13 TYR B N 1
ATOM 1471 C CA . TYR B 1 13 ? 2.926 3.562 1.642 1 93.88 13 TYR B CA 1
ATOM 1472 C C . TYR B 1 13 ? 2.047 4.645 2.258 1 93.88 13 TYR B C 1
ATOM 1474 O O . TYR B 1 13 ? 1.5 4.461 3.348 1 93.88 13 TYR B O 1
ATOM 1482 N N . THR B 1 14 ? 1.922 5.699 1.563 1 97.69 14 THR B N 1
ATOM 1483 C CA . THR B 1 14 ? 1.104 6.781 2.096 1 97.69 14 THR B CA 1
ATOM 1484 C C . THR B 1 14 ? -0.347 6.336 2.258 1 97.69 14 THR B C 1
ATOM 1486 O O . THR B 1 14 ? -1.021 6.73 3.211 1 97.69 14 THR B O 1
ATOM 1489 N N . GLU B 1 15 ? -0.811 5.574 1.319 1 96 15 GLU B N 1
ATOM 1490 C CA . GLU B 1 15 ? -2.158 5.02 1.401 1 96 15 GLU B CA 1
ATOM 1491 C C . GLU B 1 15 ? -2.32 4.145 2.641 1 96 15 GLU B C 1
ATOM 1493 O O . GLU B 1 15 ? -3.326 4.238 3.346 1 96 15 GLU B O 1
ATOM 1498 N N . MET B 1 16 ? -1.375 3.35 2.902 1 93.75 16 MET B N 1
ATOM 1499 C CA . MET B 1 16 ? -1.422 2.457 4.059 1 93.75 16 MET B CA 1
ATOM 1500 C C . MET B 1 16 ? -1.517 3.254 5.355 1 93.75 16 MET B C 1
ATOM 1502 O O . MET B 1 16 ? -2.301 2.912 6.242 1 93.75 16 MET B O 1
ATOM 1506 N N . VAL B 1 17 ? -0.74 4.266 5.422 1 97.12 17 VAL B N 1
ATOM 1507 C CA . VAL B 1 17 ? -0.763 5.121 6.605 1 97.12 17 VAL B CA 1
ATOM 1508 C C . VAL B 1 17 ? -2.131 5.785 6.734 1 97.12 17 VAL B C 1
ATOM 1510 O O . VAL B 1 17 ? -2.697 5.848 7.828 1 97.12 17 VAL B O 1
ATOM 1513 N N . ALA B 1 18 ? -2.656 6.262 5.629 1 98 18 ALA B N 1
ATOM 1514 C CA . ALA B 1 18 ? -3.98 6.879 5.621 1 98 18 ALA B CA 1
ATOM 1515 C C . ALA B 1 18 ? -5.035 5.918 6.16 1 98 18 ALA B C 1
ATOM 1517 O O . ALA B 1 18 ? -5.891 6.309 6.961 1 98 18 ALA B O 1
ATOM 1518 N N . GLU B 1 19 ? -4.949 4.711 5.738 1 95.25 19 GLU B N 1
ATOM 1519 C CA . GLU B 1 19 ? -5.91 3.703 6.172 1 95.25 19 GLU B CA 1
ATOM 1520 C C . GLU B 1 19 ? -5.762 3.398 7.66 1 95.25 19 GLU B C 1
ATOM 1522 O O . GLU B 1 19 ? -6.754 3.213 8.367 1 95.25 19 GLU B O 1
ATOM 1527 N N . LYS B 1 20 ? -4.562 3.303 8.094 1 95.06 20 LYS B N 1
ATOM 1528 C CA . LYS B 1 20 ? -4.328 3.074 9.516 1 95.06 20 LYS B CA 1
ATOM 1529 C C . LYS B 1 20 ? -4.906 4.211 10.359 1 95.06 20 LYS B C 1
ATOM 1531 O O . LYS B 1 20 ? -5.5 3.969 11.414 1 95.06 20 LYS B O 1
ATOM 1536 N N . ILE B 1 21 ? -4.707 5.406 9.922 1 98.38 21 ILE B N 1
ATOM 1537 C CA . ILE B 1 21 ? -5.246 6.57 10.617 1 98.38 21 ILE B CA 1
ATOM 1538 C C . ILE B 1 21 ? -6.77 6.48 10.672 1 98.38 21 ILE B C 1
ATOM 1540 O O . ILE B 1 21 ? -7.367 6.656 11.742 1 98.38 21 ILE B O 1
ATOM 1544 N N . ARG B 1 22 ? -7.371 6.172 9.531 1 97.69 22 ARG B N 1
ATOM 1545 C CA . ARG B 1 22 ? -8.82 6.016 9.492 1 97.69 22 ARG B CA 1
ATOM 1546 C C . ARG B 1 22 ? -9.281 4.941 10.469 1 97.69 22 ARG B C 1
ATOM 1548 O O . ARG B 1 22 ? -10.258 5.141 11.203 1 97.69 22 ARG B O 1
ATOM 1555 N N . ASP B 1 23 ? -8.625 3.846 10.531 1 95.38 23 ASP B N 1
ATOM 1556 C CA . ASP B 1 23 ? -9.023 2.723 11.375 1 95.38 23 ASP B CA 1
ATOM 1557 C C . ASP B 1 23 ? -8.938 3.096 12.852 1 95.38 23 ASP B C 1
ATOM 1559 O O . ASP B 1 23 ? -9.758 2.643 13.656 1 95.38 23 ASP B O 1
ATOM 1563 N N . LEU B 1 24 ? -7.91 3.822 13.211 1 97.19 24 LEU B N 1
ATOM 1564 C CA . LEU B 1 24 ? -7.734 4.238 14.602 1 97.19 24 LEU B CA 1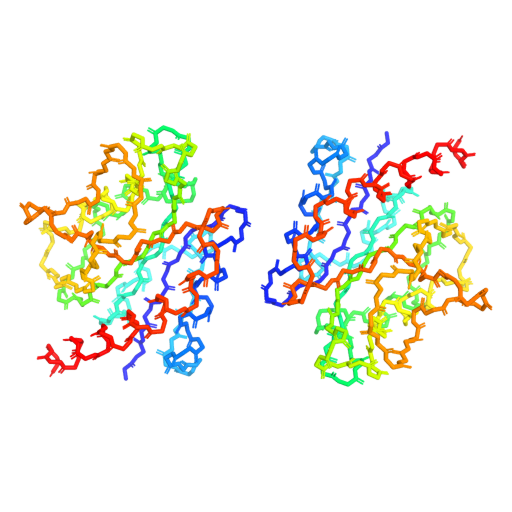
ATOM 1565 C C . LEU B 1 24 ? -8.805 5.242 15.008 1 97.19 24 LEU B C 1
ATOM 1567 O O . LEU B 1 24 ? -9.289 5.215 16.141 1 97.19 24 LEU B O 1
ATOM 1571 N N . ILE B 1 25 ? -9.18 6.074 14.078 1 97.81 25 ILE B N 1
ATOM 1572 C CA . ILE B 1 25 ? -10.188 7.086 14.383 1 97.81 25 ILE B CA 1
ATOM 1573 C C . ILE B 1 25 ? -11.578 6.457 14.344 1 97.81 25 ILE B C 1
ATOM 1575 O O . ILE B 1 25 ? -12.406 6.711 15.219 1 97.81 25 ILE B O 1
ATOM 1579 N N . GLY B 1 26 ? -11.812 5.66 13.352 1 95.94 26 GLY B N 1
ATOM 1580 C CA . GLY B 1 26 ? -13.094 5.023 13.086 1 95.94 26 GLY B CA 1
ATOM 1581 C C . GLY B 1 26 ? -13.547 5.176 11.648 1 95.94 26 GLY B C 1
ATOM 1582 O O . GLY B 1 26 ? -13.75 6.293 11.172 1 95.94 26 GLY B O 1
ATOM 1583 N N . PRO B 1 27 ? -13.758 4.035 10.953 1 93.75 27 PRO B N 1
ATOM 1584 C CA . PRO B 1 27 ? -14.086 4.086 9.523 1 93.75 27 PRO B CA 1
ATOM 1585 C C . PRO B 1 27 ? -15.359 4.879 9.242 1 93.75 27 PRO B C 1
ATOM 1587 O O . PRO B 1 27 ? -15.508 5.438 8.148 1 93.75 27 PRO B O 1
ATOM 1590 N N . GLU B 1 28 ? -16.172 4.98 10.219 1 95.81 28 GLU B N 1
ATOM 1591 C CA . GLU B 1 28 ? -17.422 5.707 10.031 1 95.81 28 GLU B CA 1
ATOM 1592 C C . GLU B 1 28 ? 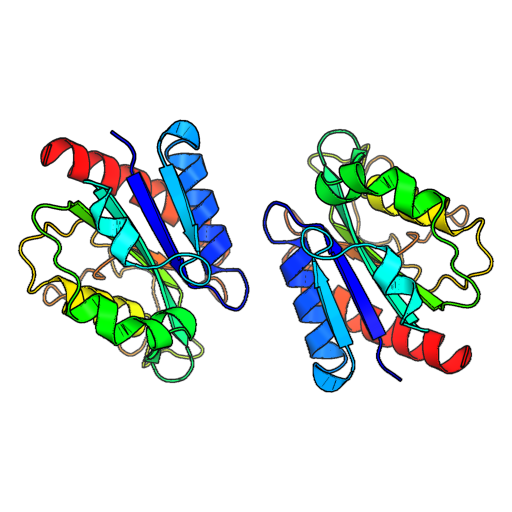-17.219 7.211 10.188 1 95.81 28 GLU B C 1
ATOM 1594 O O . GLU B 1 28 ? -18.078 8 9.773 1 95.81 28 GLU B O 1
ATOM 1599 N N . LEU B 1 29 ? -16.094 7.586 10.688 1 97.19 29 LEU B N 1
ATOM 1600 C CA . LEU B 1 29 ? -15.859 8.992 11.008 1 97.19 29 LEU B CA 1
ATOM 1601 C C . LEU B 1 29 ? -14.93 9.633 9.984 1 97.19 29 LEU B C 1
ATOM 1603 O O . LEU B 1 29 ? -14.789 10.859 9.953 1 97.19 29 LEU B O 1
ATOM 1607 N N . VAL B 1 30 ? -14.336 8.812 9.141 1 98.38 30 VAL B N 1
ATOM 1608 C CA . VAL B 1 30 ? -13.328 9.344 8.234 1 98.38 30 VAL B CA 1
ATOM 1609 C C . VAL B 1 30 ? -13.648 8.914 6.801 1 98.38 30 VAL B C 1
ATOM 1611 O O . VAL B 1 30 ? -13.781 7.719 6.52 1 98.38 30 VAL B O 1
ATOM 1614 N N . ASP B 1 31 ? -13.789 9.891 5.906 1 98.12 31 ASP B N 1
ATOM 1615 C CA . ASP B 1 31 ? -13.812 9.625 4.469 1 98.12 31 ASP B CA 1
ATOM 1616 C C . ASP B 1 31 ? -12.414 9.719 3.869 1 98.12 31 ASP B C 1
ATOM 1618 O O . ASP B 1 31 ? -11.797 10.789 3.893 1 98.12 31 ASP B O 1
ATOM 1622 N N . ILE B 1 32 ? -11.961 8.617 3.281 1 97.31 32 ILE B N 1
ATOM 1623 C CA . ILE B 1 32 ? -10.617 8.594 2.709 1 97.31 32 ILE B CA 1
ATOM 1624 C C . ILE B 1 32 ? -10.695 8.867 1.207 1 97.31 32 ILE B C 1
ATOM 1626 O O . ILE B 1 32 ? -11.547 8.305 0.512 1 97.31 32 ILE B O 1
ATOM 1630 N N . HIS B 1 33 ? -9.812 9.766 0.734 1 98 33 HIS B N 1
ATOM 1631 C CA . HIS B 1 33 ? -9.781 10.141 -0.676 1 98 33 HIS B CA 1
ATOM 1632 C C . HIS B 1 33 ? -8.352 10.109 -1.219 1 98 33 HIS B C 1
ATOM 1634 O O . HIS B 1 33 ? -7.473 10.805 -0.707 1 98 33 HIS B O 1
ATOM 1640 N N . ASN B 1 34 ? -8.188 9.289 -2.27 1 96.75 34 ASN B N 1
ATOM 1641 C CA . ASN B 1 34 ? -6.992 9.422 -3.088 1 96.75 34 ASN B CA 1
ATOM 1642 C C . ASN B 1 34 ? -7.094 10.617 -4.035 1 96.75 34 ASN B C 1
ATOM 1644 O O . ASN B 1 34 ? -7.992 10.672 -4.879 1 96.75 34 ASN B O 1
ATOM 1648 N N . ILE B 1 35 ? -6.145 11.469 -3.963 1 98.06 35 ILE B N 1
ATOM 1649 C CA . ILE B 1 35 ? -6.285 12.703 -4.727 1 98.06 35 ILE B CA 1
ATOM 1650 C C . ILE B 1 35 ? -6.066 12.422 -6.211 1 98.06 35 ILE B C 1
ATOM 1652 O O . ILE B 1 35 ? -6.344 13.273 -7.059 1 98.06 35 ILE B O 1
ATOM 1656 N N . LYS B 1 36 ? -5.562 11.281 -6.488 1 95.38 36 LYS B N 1
ATOM 1657 C CA . LYS B 1 36 ? -5.492 10.844 -7.879 1 95.38 36 LYS B CA 1
ATOM 1658 C C . LYS B 1 36 ? -6.887 10.688 -8.477 1 95.38 36 LYS B C 1
ATOM 1660 O O . LYS B 1 36 ? -7.07 10.836 -9.688 1 95.38 36 LYS B O 1
ATOM 1665 N N . ASP B 1 37 ? -7.863 10.422 -7.629 1 94.44 37 ASP B N 1
ATOM 1666 C CA . ASP B 1 37 ? -9.18 10.008 -8.109 1 94.44 37 ASP B CA 1
ATOM 1667 C C . ASP B 1 37 ? -10.219 11.102 -7.875 1 94.44 37 ASP B C 1
ATOM 1669 O O . ASP B 1 37 ? -11.32 11.039 -8.414 1 94.44 37 ASP B O 1
ATOM 1673 N N . VAL B 1 38 ? -9.922 12.008 -7.039 1 96.31 38 VAL B N 1
ATOM 1674 C CA . VAL B 1 38 ? -10.891 13.047 -6.699 1 96.31 38 VAL B CA 1
ATOM 1675 C C . VAL B 1 38 ? -10.211 14.414 -6.746 1 96.31 38 VAL B C 1
ATOM 1677 O O . VAL B 1 38 ? -9.031 14.547 -6.41 1 96.31 38 VAL B O 1
ATOM 1680 N N . PRO B 1 39 ? -10.984 15.391 -7.141 1 96.06 39 PRO B N 1
ATOM 1681 C CA . PRO B 1 39 ? -10.422 16.75 -7.094 1 96.06 39 PRO B CA 1
ATOM 1682 C C . PRO B 1 39 ? -10.258 17.266 -5.668 1 96.06 39 PRO B C 1
ATOM 1684 O O . PRO B 1 39 ? -11.062 16.938 -4.789 1 96.06 39 PRO B O 1
ATOM 1687 N N . LEU B 1 40 ? -9.312 18.156 -5.477 1 97.5 40 LEU B N 1
ATOM 1688 C CA . LEU B 1 40 ? -9.031 18.719 -4.156 1 97.5 40 LEU B CA 1
ATOM 1689 C C . LEU B 1 40 ? -10.164 19.625 -3.699 1 97.5 40 LEU B C 1
ATOM 1691 O O . LEU B 1 40 ? -10.289 19.922 -2.506 1 97.5 40 LEU B O 1
ATOM 1695 N N . ALA B 1 41 ? -10.953 20.109 -4.637 1 97.06 41 ALA B N 1
ATOM 1696 C CA . ALA B 1 41 ? -12.102 20.938 -4.305 1 97.06 41 ALA B CA 1
ATOM 1697 C C . ALA B 1 41 ? -13.031 20.234 -3.324 1 97.06 41 ALA B C 1
ATOM 1699 O O . ALA B 1 41 ? -13.773 20.891 -2.58 1 97.06 41 ALA B O 1
ATOM 1700 N N . ARG B 1 42 ? -13 18.969 -3.273 1 97.31 42 ARG B N 1
ATOM 1701 C CA . ARG B 1 42 ? -13.828 18.172 -2.361 1 97.31 42 ARG B CA 1
ATOM 1702 C C . ARG B 1 42 ? -13.461 18.469 -0.908 1 97.31 42 ARG B C 1
ATOM 1704 O O . ARG B 1 42 ? -14.273 18.234 -0.004 1 97.31 42 ARG B O 1
ATOM 1711 N N . MET B 1 43 ? -12.359 18.984 -0.64 1 98.12 43 MET B N 1
ATOM 1712 C CA . MET B 1 43 ? -11.922 19.344 0.709 1 98.12 43 MET B CA 1
ATOM 1713 C C . MET B 1 43 ? -12.875 20.344 1.343 1 98.12 43 MET B C 1
ATOM 1715 O O . MET B 1 43 ? -13.047 20.359 2.562 1 98.12 43 MET B O 1
ATOM 1719 N N . GLN B 1 44 ? -13.469 21.094 0.473 1 97.62 44 GLN B N 1
ATOM 1720 C CA . GLN B 1 44 ? -14.352 22.156 0.961 1 97.62 44 GLN B CA 1
ATOM 1721 C C . GLN B 1 44 ? -15.602 21.578 1.614 1 97.62 44 GLN B C 1
ATOM 1723 O O . GLN B 1 44 ? -16.328 22.281 2.318 1 97.62 44 GLN B O 1
ATOM 1728 N N . GLU B 1 45 ? -15.844 20.328 1.403 1 97.31 45 GLU B N 1
ATOM 1729 C CA . GLU B 1 45 ? -17.031 19.672 1.942 1 97.31 45 GLU B CA 1
ATOM 1730 C C . GLU B 1 45 ? -16.812 19.266 3.395 1 97.31 45 GLU B C 1
ATOM 1732 O O . GLU B 1 45 ? -17.766 18.828 4.066 1 97.31 45 GLU B O 1
ATOM 1737 N N . TYR B 1 46 ? -15.617 19.484 3.953 1 98.12 46 TYR B N 1
ATOM 1738 C CA . TYR B 1 46 ? -15.289 19 5.293 1 98.12 46 TYR B CA 1
ATOM 1739 C C . TYR B 1 46 ? -14.844 20.156 6.188 1 98.12 46 TYR B C 1
ATOM 1741 O O . TYR B 1 46 ? -14.156 21.062 5.73 1 98.12 46 TYR B O 1
ATOM 1749 N N . GLU B 1 47 ? -15.125 20.062 7.457 1 97.44 47 GLU B N 1
ATOM 1750 C CA . GLU B 1 47 ? -14.641 21.016 8.453 1 97.44 47 GLU B CA 1
ATOM 1751 C C . GLU B 1 47 ? -13.266 20.625 8.977 1 97.44 47 GLU B C 1
ATOM 1753 O O . GLU B 1 47 ? -12.477 21.484 9.367 1 97.44 47 GLU B O 1
ATOM 1758 N N . VAL B 1 48 ? -13.039 19.359 9.008 1 98.5 48 VAL B N 1
ATOM 1759 C CA . VAL B 1 48 ? -11.766 18.828 9.477 1 98.5 48 VAL B CA 1
ATOM 1760 C C . VAL B 1 48 ? -11.102 18.016 8.367 1 98.5 48 VAL B C 1
ATOM 1762 O O . VAL B 1 48 ? -11.742 17.172 7.73 1 98.5 48 VAL B O 1
ATOM 1765 N N . LEU B 1 49 ? -9.844 18.312 8.141 1 98.81 49 LEU B N 1
ATOM 1766 C CA . LEU B 1 49 ? -9.086 17.656 7.082 1 98.81 49 LEU B CA 1
ATOM 1767 C C . LEU B 1 49 ? -7.816 17.016 7.637 1 98.81 49 LEU B C 1
ATOM 1769 O O . LEU B 1 49 ? -7.191 17.562 8.547 1 98.81 49 LEU B O 1
ATOM 1773 N N . ILE B 1 50 ? -7.438 15.883 7.129 1 98.94 50 ILE B N 1
ATOM 1774 C CA . ILE B 1 50 ? -6.121 15.273 7.273 1 98.94 50 ILE B CA 1
ATOM 1775 C C . ILE B 1 50 ? -5.488 15.078 5.898 1 98.94 50 ILE B C 1
ATOM 1777 O O . ILE B 1 50 ? -6.074 14.43 5.027 1 98.94 50 ILE B O 1
ATOM 1781 N N . LEU B 1 51 ? -4.332 15.656 5.695 1 98.88 51 LEU B N 1
ATOM 1782 C CA . LEU B 1 51 ? -3.684 15.602 4.391 1 98.88 51 LEU B CA 1
ATOM 1783 C C . LEU B 1 51 ? -2.357 14.852 4.473 1 98.88 51 LEU B C 1
ATOM 1785 O O . LEU B 1 51 ? -1.532 15.133 5.344 1 98.88 51 LEU B O 1
ATOM 1789 N N . GLY B 1 52 ? -2.152 13.867 3.592 1 98.88 52 GLY B N 1
ATOM 1790 C CA . GLY B 1 52 ? -0.956 13.039 3.572 1 98.88 52 GLY B CA 1
ATOM 1791 C C . GLY B 1 52 ? -0.143 13.203 2.301 1 98.88 52 GLY B C 1
ATOM 1792 O O . GLY B 1 52 ? -0.691 13.164 1.197 1 98.88 52 GLY B O 1
ATOM 1793 N N . ILE B 1 53 ? 1.148 13.344 2.447 1 98.75 53 ILE B N 1
ATOM 1794 C CA . ILE B 1 53 ? 2.018 13.57 1.299 1 98.75 53 ILE B CA 1
ATOM 1795 C C . ILE B 1 53 ? 3.371 12.906 1.533 1 98.75 53 ILE B C 1
ATOM 1797 O O . ILE B 1 53 ? 3.85 12.836 2.668 1 98.75 53 ILE B O 1
ATOM 1801 N N . SER B 1 54 ? 4 12.391 0.479 1 98.44 54 SER B N 1
ATOM 1802 C CA . SER B 1 54 ? 5.344 11.82 0.565 1 98.44 54 SER B CA 1
ATOM 1803 C C . SER B 1 54 ? 6.355 12.688 -0.181 1 98.44 54 SER B C 1
ATOM 1805 O O . SER B 1 54 ? 6.008 13.367 -1.146 1 98.44 54 SER B O 1
ATOM 1807 N N . THR B 1 55 ? 7.578 12.656 0.305 1 98.62 55 THR B N 1
ATOM 1808 C CA . THR B 1 55 ? 8.688 13.352 -0.337 1 98.62 55 THR B CA 1
ATOM 1809 C C . THR B 1 55 ? 9.445 12.414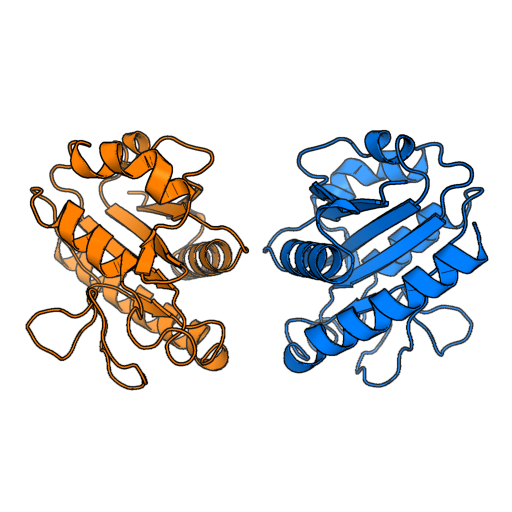 -1.275 1 98.62 55 THR B C 1
ATOM 1811 O O . THR B 1 55 ? 9.797 11.297 -0.894 1 98.62 55 THR B O 1
ATOM 1814 N N . TRP B 1 56 ? 9.672 12.922 -2.467 1 96.62 56 TRP B N 1
ATOM 1815 C CA . TRP B 1 56 ? 10.344 12.109 -3.475 1 96.62 56 TRP B CA 1
ATOM 1816 C C . TRP B 1 56 ? 11.641 12.773 -3.932 1 96.62 56 TRP B C 1
ATOM 1818 O O . TRP B 1 56 ? 11.789 13.992 -3.844 1 96.62 56 TRP B O 1
ATOM 1828 N N . ASP B 1 57 ? 12.578 11.938 -4.34 1 95 57 ASP B N 1
ATOM 1829 C CA . ASP B 1 57 ? 13.828 12.375 -4.957 1 95 57 ASP B CA 1
ATOM 1830 C C . ASP B 1 57 ? 14.531 13.422 -4.094 1 95 57 ASP B C 1
ATOM 1832 O O . ASP B 1 57 ? 14.922 13.133 -2.961 1 95 57 ASP B O 1
ATOM 1836 N N . PHE B 1 58 ? 14.648 14.656 -4.598 1 95.69 58 PHE B N 1
ATOM 1837 C CA . PHE B 1 58 ? 15.359 15.719 -3.904 1 95.69 58 PHE B CA 1
ATOM 1838 C C . PHE B 1 58 ? 14.391 16.75 -3.352 1 95.69 58 PHE B C 1
ATOM 1840 O O . PHE B 1 58 ? 14.539 17.953 -3.596 1 95.69 58 PHE B O 1
ATOM 1847 N N . GLY B 1 59 ? 13.453 16.203 -2.6 1 97.25 59 GLY B N 1
ATOM 1848 C CA . GLY B 1 59 ? 12.516 17.078 -1.909 1 97.25 59 GLY B CA 1
ATOM 1849 C C . GLY B 1 59 ? 11.289 17.406 -2.734 1 97.25 59 GLY B C 1
ATOM 1850 O O . GLY B 1 59 ? 10.609 18.391 -2.471 1 97.25 59 GLY B O 1
ATOM 1851 N N . GLU B 1 60 ? 11.008 16.562 -3.709 1 97.25 60 GLU B N 1
ATOM 1852 C CA . GLU B 1 60 ? 9.93 16.844 -4.652 1 97.25 60 GLU B CA 1
ATOM 1853 C C . GLU B 1 60 ? 8.586 16.328 -4.125 1 97.25 60 GLU B C 1
ATOM 1855 O O . GLU B 1 60 ? 8.547 15.453 -3.258 1 97.25 60 GLU B O 1
ATOM 1860 N N . LEU B 1 61 ? 7.562 16.953 -4.734 1 97.94 61 LEU B N 1
ATOM 1861 C CA . LEU B 1 61 ? 6.199 16.531 -4.434 1 97.94 61 LEU B CA 1
ATOM 1862 C C . LEU B 1 61 ? 5.883 15.195 -5.094 1 97.94 61 LEU B C 1
ATOM 1864 O O . LEU B 1 61 ? 6.387 14.898 -6.18 1 97.94 61 LEU B O 1
ATOM 1868 N N . GLN B 1 62 ? 5.125 14.375 -4.445 1 97.12 62 GLN B N 1
ATOM 1869 C CA . GLN B 1 62 ? 4.504 13.227 -5.109 1 97.12 62 GLN B CA 1
ATOM 1870 C C . GLN B 1 62 ? 3.703 13.672 -6.328 1 97.12 62 GLN B C 1
ATOM 1872 O O . GLN B 1 62 ? 3.111 14.75 -6.332 1 97.12 62 GLN B O 1
ATOM 1877 N N . GLU B 1 63 ? 3.631 12.836 -7.301 1 97.06 63 GLU B N 1
ATOM 1878 C CA . GLU B 1 63 ? 3.188 13.211 -8.641 1 97.06 63 GLU B CA 1
ATOM 1879 C C . GLU B 1 63 ? 1.751 13.727 -8.625 1 97.06 63 GLU B C 1
ATOM 1881 O O . GLU B 1 63 ? 1.416 14.672 -9.336 1 97.06 63 GLU B O 1
ATOM 1886 N N . ASP B 1 64 ? 0.876 13.133 -7.902 1 97.81 64 ASP B N 1
ATOM 1887 C CA . ASP B 1 64 ? -0.511 13.586 -7.859 1 97.81 64 ASP B CA 1
ATOM 1888 C C . ASP B 1 64 ? -0.628 14.938 -7.164 1 97.81 64 ASP B C 1
ATOM 1890 O O . ASP B 1 64 ? -1.396 15.797 -7.598 1 97.81 64 ASP B O 1
ATOM 1894 N N . TRP B 1 65 ? 0.103 15.117 -6.121 1 98.12 65 TRP B N 1
ATOM 1895 C CA . TRP B 1 65 ? 0.172 16.422 -5.473 1 98.12 65 TRP B CA 1
ATOM 1896 C C . TRP B 1 65 ? 0.746 17.469 -6.418 1 98.12 65 TRP B C 1
ATOM 1898 O O . TRP B 1 65 ? 0.233 18.594 -6.5 1 98.12 65 TRP B O 1
ATOM 1908 N N . GLU B 1 66 ? 1.789 17.062 -7.078 1 97.81 66 GLU B N 1
ATOM 1909 C CA . GLU B 1 66 ? 2.418 17.984 -8.016 1 97.81 66 GLU B CA 1
ATOM 1910 C C . GLU B 1 66 ? 1.434 18.438 -9.086 1 97.81 66 GLU B C 1
ATOM 1912 O O . GLU B 1 66 ? 1.354 19.625 -9.398 1 97.81 66 GLU B O 1
ATOM 1917 N N . SER B 1 67 ? 0.695 17.531 -9.609 1 97.12 67 SER B N 1
ATOM 1918 C CA . SER B 1 67 ? -0.263 17.812 -10.672 1 97.12 67 SER B CA 1
ATOM 1919 C C . SER B 1 67 ? -1.384 18.719 -10.172 1 97.12 67 SER B C 1
ATOM 1921 O O . SER B 1 67 ? -1.98 19.469 -10.953 1 97.12 67 SER B O 1
ATOM 1923 N N . SER B 1 68 ? -1.646 18.672 -8.883 1 96.88 68 SER B N 1
ATOM 1924 C CA . SER B 1 68 ? -2.748 19.438 -8.312 1 96.88 68 SER B CA 1
ATOM 1925 C C . SER B 1 68 ? -2.236 20.625 -7.488 1 96.88 68 SER B C 1
ATOM 1927 O O . SER B 1 68 ? -2.992 21.234 -6.73 1 96.88 68 SER B O 1
ATOM 1929 N N . TRP B 1 69 ? -1.033 20.938 -7.648 1 96.88 69 TRP B N 1
ATOM 1930 C CA . TRP B 1 69 ? -0.401 21.875 -6.727 1 96.88 69 TRP B CA 1
ATOM 1931 C C . TRP B 1 69 ? -0.996 23.266 -6.879 1 96.88 69 TRP B C 1
ATOM 1933 O O . TRP B 1 69 ? -1.118 24.016 -5.898 1 96.88 69 TRP B O 1
ATOM 1943 N N . ASP B 1 70 ? -1.325 23.641 -8.094 1 95.5 70 ASP B N 1
ATOM 1944 C CA . ASP B 1 70 ? -1.983 24.922 -8.312 1 95.5 70 ASP B CA 1
ATOM 1945 C C . ASP B 1 70 ? -3.307 25 -7.555 1 95.5 70 ASP B C 1
ATOM 1947 O O . ASP B 1 70 ? -3.658 26.047 -7.012 1 95.5 70 ASP B O 1
ATOM 1951 N N . GLU B 1 71 ? -3.941 23.953 -7.547 1 95.31 71 GLU B N 1
ATOM 1952 C CA . GLU B 1 71 ? -5.207 23.891 -6.82 1 95.31 71 GLU B CA 1
ATOM 1953 C C . GLU B 1 71 ? -4.984 24.031 -5.32 1 95.31 71 GLU B C 1
ATOM 1955 O O . GLU B 1 71 ? -5.785 24.672 -4.629 1 95.31 71 GLU B O 1
ATOM 1960 N N . VAL B 1 72 ? -4.004 23.5 -4.797 1 95.19 72 VAL B N 1
ATOM 1961 C CA . VAL B 1 72 ? -3.674 23.625 -3.381 1 95.19 72 VAL B CA 1
ATOM 1962 C C . VAL B 1 72 ? -3.504 25.109 -3.018 1 95.19 72 VAL B C 1
ATOM 1964 O O . VAL B 1 72 ? -4.02 25.562 -1.994 1 95.19 72 VAL B O 1
ATOM 1967 N N . ASN B 1 73 ? -2.834 25.766 -3.854 1 94.19 73 ASN B N 1
ATOM 1968 C CA . ASN B 1 73 ? -2.51 27.156 -3.59 1 94.19 73 ASN B CA 1
ATOM 1969 C C . ASN B 1 73 ? -3.738 28.062 -3.717 1 94.19 73 ASN B C 1
ATOM 1971 O O . ASN B 1 73 ? -3.857 29.062 -3.008 1 94.19 73 ASN B O 1
ATOM 1975 N N . HIS B 1 74 ? -4.695 27.672 -4.484 1 94.31 74 HIS B N 1
ATOM 1976 C CA . HIS B 1 74 ? -5.77 28.609 -4.805 1 94.31 74 HIS B CA 1
ATOM 1977 C C . HIS B 1 74 ? -7.098 28.141 -4.215 1 94.31 74 HIS B C 1
ATOM 1979 O O . HIS B 1 74 ? -8.062 28.906 -4.184 1 94.31 74 HIS B O 1
ATOM 1985 N N . LEU B 1 75 ? -7.137 26.953 -3.836 1 95.81 75 LEU B N 1
ATOM 1986 C CA . LEU B 1 75 ? -8.375 26.438 -3.271 1 95.81 75 LEU B CA 1
ATOM 1987 C C . LEU B 1 75 ? -8.781 27.219 -2.029 1 95.81 75 LEU B C 1
ATOM 1989 O O . LEU B 1 75 ? -8.008 27.328 -1.074 1 95.81 75 LEU B O 1
ATOM 1993 N N . PRO B 1 76 ? -9.953 27.844 -2.064 1 95.62 76 PRO B N 1
ATOM 1994 C CA . PRO B 1 76 ? -10.383 28.578 -0.875 1 95.62 76 PRO B CA 1
ATOM 1995 C C . PRO B 1 76 ? -10.773 27.656 0.283 1 95.62 76 PRO B C 1
ATOM 1997 O O . PRO B 1 76 ? -11.766 26.938 0.195 1 95.62 76 PRO B O 1
ATOM 2000 N N . LEU B 1 77 ? -9.984 27.641 1.273 1 97 77 LEU B N 1
ATOM 2001 C CA . LEU B 1 77 ? -10.273 27 2.551 1 97 77 LEU B CA 1
ATOM 2002 C C . LEU B 1 77 ? -10.438 28.031 3.656 1 97 77 LEU B C 1
ATOM 2004 O O . LEU B 1 77 ? -9.617 28.953 3.789 1 97 77 LEU B O 1
ATOM 2008 N N . ASP B 1 78 ? -11.539 27.922 4.289 1 96.25 78 ASP B N 1
ATOM 2009 C CA . ASP B 1 78 ? -11.891 28.922 5.301 1 96.25 78 ASP B CA 1
ATOM 2010 C C . ASP B 1 78 ? -12.492 28.25 6.535 1 96.25 78 ASP B C 1
ATOM 2012 O O . ASP B 1 78 ? -13.633 27.781 6.504 1 96.25 78 ASP B O 1
ATOM 2016 N N . GLY B 1 79 ? -11.664 28.297 7.539 1 96.81 79 GLY B N 1
ATOM 2017 C CA . GLY B 1 79 ? -12.172 27.797 8.805 1 96.81 79 GLY B CA 1
ATOM 2018 C C . GLY B 1 79 ? -11.844 26.328 9.047 1 96.81 79 GLY B C 1
ATOM 2019 O O . GLY B 1 79 ? -12.07 25.812 10.141 1 96.81 79 GLY B O 1
ATOM 2020 N N . GLN B 1 80 ? -11.375 25.578 8.141 1 97.94 80 GLN B N 1
ATOM 2021 C CA . GLN B 1 80 ? -11.055 24.172 8.297 1 97.94 80 GLN B CA 1
ATOM 2022 C C . GLN B 1 80 ? -9.953 23.953 9.328 1 97.94 80 GLN B C 1
ATOM 2024 O O . GLN B 1 80 ? -9.062 24.797 9.469 1 97.94 80 GLN B O 1
ATOM 2029 N N . ILE B 1 81 ? -10.086 22.906 10.07 1 98.62 81 ILE B N 1
ATOM 2030 C CA . ILE B 1 81 ? -9 22.391 10.898 1 98.62 81 ILE B CA 1
ATOM 2031 C C . ILE B 1 81 ? -8.227 21.328 10.117 1 98.62 81 ILE B C 1
ATOM 2033 O O . ILE B 1 81 ? -8.812 20.375 9.609 1 98.62 81 ILE B O 1
ATOM 2037 N N . ILE B 1 82 ? -6.906 21.516 10.031 1 98.81 82 ILE B N 1
ATOM 2038 C CA . ILE B 1 82 ? -6.156 20.656 9.125 1 98.81 82 ILE B CA 1
ATOM 2039 C C . ILE B 1 82 ? -4.973 20.031 9.859 1 98.81 82 ILE B C 1
ATOM 2041 O O . ILE B 1 82 ? -4.215 20.734 10.531 1 98.81 82 ILE B O 1
ATOM 2045 N N . ALA B 1 83 ? -4.852 18.75 9.797 1 98.88 83 ALA B N 1
ATOM 2046 C CA . ALA B 1 83 ? -3.666 18.016 10.234 1 98.88 83 ALA B CA 1
ATOM 2047 C C . ALA B 1 83 ? -2.918 17.422 9.039 1 98.88 83 ALA B C 1
ATOM 2049 O O . ALA B 1 83 ? -3.529 17.047 8.039 1 98.88 83 ALA B O 1
ATOM 2050 N N . LEU B 1 84 ? -1.59 17.297 9.18 1 98.88 84 LEU B N 1
ATOM 2051 C CA . LEU B 1 84 ? -0.759 16.844 8.078 1 98.88 84 LEU B CA 1
ATOM 2052 C C . LEU B 1 84 ? 0.075 15.633 8.492 1 98.88 84 LEU B C 1
ATOM 2054 O O . LEU B 1 84 ? 0.504 15.539 9.648 1 98.88 84 LEU B O 1
ATOM 2058 N N . PHE B 1 85 ? 0.297 14.703 7.566 1 98.94 85 PHE B N 1
ATOM 2059 C CA . PHE B 1 85 ? 1.287 13.648 7.77 1 98.94 85 PHE B CA 1
ATOM 2060 C C . PHE B 1 85 ? 2.088 13.406 6.492 1 98.94 85 PHE B C 1
ATOM 2062 O O . PHE B 1 85 ? 1.604 13.664 5.391 1 98.94 85 PHE B O 1
ATOM 2069 N N . GLY B 1 86 ? 3.295 13.023 6.707 1 98.81 86 GLY B N 1
ATOM 2070 C CA . GLY B 1 86 ? 4.199 12.844 5.582 1 98.81 86 GLY B CA 1
ATOM 2071 C C . GLY B 1 86 ? 5.094 11.625 5.723 1 98.81 86 GLY B C 1
ATOM 2072 O O . GLY B 1 86 ? 5.27 11.102 6.824 1 98.81 86 GLY B O 1
ATOM 2073 N N . LEU B 1 87 ? 5.539 11.156 4.582 1 98.56 87 LEU B N 1
ATOM 2074 C CA . LEU B 1 87 ? 6.508 10.07 4.52 1 98.56 87 LEU B CA 1
ATOM 2075 C C . LEU B 1 87 ? 7.789 10.523 3.832 1 98.56 87 LEU B C 1
ATOM 2077 O O . LEU B 1 87 ? 7.746 11.281 2.857 1 98.56 87 LEU B O 1
ATOM 2081 N N . GLY B 1 88 ? 8.914 10.148 4.367 1 98.06 88 GLY B N 1
ATOM 2082 C CA . GLY B 1 88 ? 10.234 10.406 3.809 1 98.06 88 GLY B CA 1
ATOM 2083 C C . GLY B 1 88 ? 11.266 9.367 4.203 1 98.06 88 GLY B C 1
ATOM 2084 O O . GLY B 1 88 ? 10.945 8.398 4.895 1 98.06 88 GLY B O 1
ATOM 2085 N N . ASP B 1 89 ? 12.453 9.523 3.682 1 97.12 89 ASP B N 1
ATOM 2086 C CA . ASP B 1 89 ? 13.609 8.672 3.969 1 97.12 89 ASP B CA 1
ATOM 2087 C C . ASP B 1 89 ? 14.734 9.477 4.617 1 97.12 89 ASP B C 1
ATOM 2089 O O . ASP B 1 89 ? 15.523 10.117 3.922 1 97.12 89 ASP B O 1
ATOM 2093 N N . GLN B 1 90 ? 14.836 9.242 5.898 1 97.31 90 GLN B N 1
ATOM 2094 C CA . GLN B 1 90 ? 15.727 10.125 6.652 1 97.31 90 GLN B CA 1
ATOM 2095 C C . GLN B 1 90 ? 17.188 9.781 6.398 1 97.31 90 GLN B C 1
ATOM 2097 O O . GLN B 1 90 ? 18.062 10.648 6.508 1 97.31 90 GLN B O 1
ATOM 2102 N N . LEU B 1 91 ? 17.547 8.594 6.066 1 96.25 91 LEU B N 1
ATOM 2103 C CA . LEU B 1 91 ? 18.938 8.195 5.852 1 96.25 91 LEU B CA 1
ATOM 2104 C C . LEU B 1 91 ? 19.328 8.344 4.383 1 96.25 91 LEU B C 1
ATOM 2106 O O . LEU B 1 91 ? 20.328 8.969 4.062 1 96.25 91 LEU B O 1
ATOM 2110 N N . GLY B 1 92 ? 18.516 7.855 3.469 1 95.75 92 GLY B N 1
ATOM 2111 C CA . GLY B 1 92 ? 18.812 7.895 2.045 1 95.75 92 GLY B CA 1
ATOM 2112 C C . GLY B 1 92 ? 18.656 9.281 1.443 1 95.75 92 GLY B C 1
ATOM 2113 O O . GLY B 1 92 ? 19.328 9.617 0.467 1 95.75 92 GLY B O 1
ATOM 2114 N N . TYR B 1 93 ? 17.797 10.055 1.984 1 97.12 93 TYR B N 1
ATOM 2115 C CA . TYR B 1 93 ? 17.5 11.398 1.505 1 97.12 93 TYR B CA 1
ATOM 2116 C C . TYR B 1 93 ? 17.453 12.391 2.66 1 97.12 93 TYR B C 1
ATOM 2118 O O . TYR B 1 93 ? 16.5 13.172 2.771 1 97.12 93 TYR B O 1
ATOM 2126 N N . GLY B 1 94 ? 18.516 12.32 3.439 1 97.19 94 GLY B N 1
ATOM 2127 C CA . GLY B 1 94 ? 18.562 13.031 4.711 1 97.19 94 GLY B CA 1
ATOM 2128 C C . GLY B 1 94 ? 18.531 14.539 4.555 1 97.19 94 GLY B C 1
ATOM 2129 O O . GLY B 1 94 ? 18.125 15.258 5.473 1 97.19 94 GLY B O 1
ATOM 2130 N N . GLU B 1 95 ? 18.844 15.141 3.41 1 97.81 95 GLU B N 1
ATOM 2131 C CA . GLU B 1 95 ? 18.875 16.578 3.182 1 97.81 95 GLU B CA 1
ATOM 2132 C C . GLU B 1 95 ? 17.5 17.125 2.807 1 97.81 95 GLU B C 1
ATOM 2134 O O . GLU B 1 95 ? 17.281 18.328 2.836 1 97.81 95 GLU B O 1
ATOM 2139 N N . TRP B 1 96 ? 16.641 16.188 2.461 1 97.88 96 TRP B N 1
ATOM 2140 C CA . TRP B 1 96 ? 15.32 16.578 1.959 1 97.88 96 TRP B CA 1
ATOM 2141 C C . TRP B 1 96 ? 14.211 15.844 2.709 1 97.88 96 TRP B C 1
ATOM 2143 O O . TRP B 1 96 ? 13.117 15.648 2.178 1 97.88 96 TRP B O 1
ATOM 2153 N N . PHE B 1 97 ? 14.594 15.469 4.059 1 98.44 97 PHE B N 1
ATOM 2154 C CA . PHE B 1 97 ? 13.656 14.664 4.828 1 98.44 97 PHE B CA 1
ATOM 2155 C C . PHE B 1 97 ? 12.367 15.43 5.082 1 98.44 97 PHE B C 1
ATOM 2157 O O . PHE B 1 97 ? 12.375 16.484 5.727 1 98.44 97 PHE B O 1
ATOM 2164 N N . GLN B 1 98 ? 11.219 14.992 4.508 1 98.56 98 GLN B N 1
ATOM 2165 C CA . GLN B 1 98 ? 9.867 15.508 4.719 1 98.56 98 GLN B CA 1
ATOM 2166 C C . GLN B 1 98 ? 9.703 16.891 4.078 1 98.56 98 GLN B C 1
ATOM 2168 O O . GLN B 1 98 ? 8.891 17.688 4.531 1 98.56 98 GLN B O 1
ATOM 2173 N N . ASP B 1 99 ? 10.438 17.141 3.018 1 98.69 99 ASP B N 1
ATOM 2174 C CA . ASP B 1 99 ? 10.375 18.453 2.387 1 98.69 99 ASP B CA 1
ATOM 2175 C C . ASP B 1 99 ? 8.984 18.719 1.81 1 98.69 99 ASP B C 1
ATOM 2177 O O . ASP B 1 99 ? 8.453 19.828 1.944 1 98.69 99 ASP B O 1
ATOM 2181 N N . ALA B 1 100 ? 8.422 17.734 1.194 1 98.69 100 ALA B N 1
ATOM 2182 C CA . ALA B 1 100 ? 7.094 17.906 0.612 1 98.69 100 ALA B CA 1
ATOM 2183 C C . ALA B 1 100 ? 6.059 18.234 1.685 1 98.69 100 ALA B C 1
ATOM 2185 O O . ALA B 1 100 ? 5.148 19.031 1.449 1 98.69 100 ALA B O 1
ATOM 2186 N N . LEU B 1 101 ? 6.191 17.656 2.84 1 98.69 101 LEU B N 1
ATOM 2187 C CA . LEU B 1 101 ? 5.324 17.953 3.973 1 98.69 101 LEU B CA 1
ATOM 2188 C C . LEU B 1 101 ? 5.426 19.422 4.363 1 98.69 101 LEU B C 1
ATOM 2190 O O . LEU B 1 101 ? 4.41 20.078 4.605 1 98.69 101 LEU B O 1
ATOM 2194 N N . GLY B 1 102 ? 6.629 19.844 4.418 1 98.25 102 GLY B N 1
ATOM 2195 C CA . GLY B 1 102 ? 6.848 21.25 4.695 1 98.25 102 GLY B CA 1
ATOM 2196 C C . GLY B 1 102 ? 6.238 22.172 3.65 1 98.25 102 GLY B C 1
ATOM 2197 O O . GLY B 1 102 ? 5.617 23.188 3.986 1 98.25 102 GLY B O 1
ATOM 2198 N N . MET B 1 103 ? 6.41 21.844 2.465 1 98.12 103 MET B N 1
ATOM 2199 C CA . MET B 1 103 ? 5.867 22.641 1.366 1 98.12 103 MET B CA 1
ATOM 2200 C C . MET B 1 103 ? 4.344 22.703 1.443 1 98.12 103 MET B C 1
ATOM 2202 O O . MET B 1 103 ? 3.75 23.75 1.196 1 98.12 103 MET B O 1
ATOM 2206 N N . LEU B 1 104 ? 3.76 21.594 1.75 1 98.31 104 LEU B N 1
ATOM 2207 C CA . LEU B 1 104 ? 2.307 21.547 1.891 1 98.31 104 LEU B CA 1
ATOM 2208 C C . LEU B 1 104 ? 1.847 22.469 3.02 1 98.31 104 LEU B C 1
ATOM 2210 O O . LEU B 1 104 ? 0.888 23.219 2.855 1 98.31 104 LEU B O 1
ATOM 2214 N N . HIS B 1 105 ? 2.502 22.375 4.113 1 98.19 105 HIS B N 1
ATOM 2215 C CA . HIS B 1 105 ? 2.211 23.266 5.234 1 98.19 105 HIS B CA 1
ATOM 2216 C C . HIS B 1 105 ? 2.312 24.719 4.824 1 98.19 105 HIS B C 1
ATOM 2218 O O . HIS B 1 105 ? 1.424 25.531 5.129 1 98.19 105 HIS B O 1
ATOM 2224 N N . ASP B 1 106 ? 3.367 25.016 4.117 1 97.06 106 ASP B N 1
ATOM 2225 C CA . ASP B 1 106 ? 3.605 26.406 3.703 1 97.06 106 ASP B CA 1
ATOM 2226 C C . ASP B 1 106 ? 2.494 26.906 2.783 1 97.06 106 ASP B C 1
ATOM 2228 O O . ASP B 1 106 ? 2.129 28.078 2.82 1 97.06 106 ASP B O 1
ATOM 2232 N N . ALA B 1 107 ? 1.982 26.062 1.992 1 97 107 ALA B N 1
ATOM 2233 C CA . ALA B 1 107 ? 0.907 26.422 1.075 1 97 107 ALA B CA 1
ATOM 2234 C C . ALA B 1 107 ? -0.391 26.703 1.831 1 97 107 ALA B C 1
ATOM 2236 O O . ALA B 1 107 ? -1.258 27.422 1.348 1 97 107 ALA B O 1
ATOM 2237 N N . LEU B 1 108 ? -0.531 26.156 3.004 1 97.38 108 LEU B N 1
ATOM 2238 C CA . LEU B 1 108 ? -1.791 26.219 3.736 1 97.38 108 LEU B CA 1
ATOM 2239 C C . LEU B 1 108 ? -1.757 27.312 4.793 1 97.38 108 LEU B C 1
ATOM 2241 O O . LEU B 1 108 ? -2.799 27.859 5.156 1 97.38 108 LEU B O 1
ATOM 2245 N N . ILE B 1 109 ? -0.563 27.609 5.293 1 94.81 109 ILE B N 1
ATOM 2246 C CA . ILE B 1 109 ? -0.42 28.484 6.457 1 94.81 109 ILE B CA 1
ATOM 2247 C C . ILE B 1 109 ? -0.919 29.891 6.113 1 94.81 109 ILE B C 1
ATOM 2249 O O . ILE B 1 109 ? -1.34 30.641 7 1 94.81 109 ILE B O 1
ATOM 2253 N N . GLY B 1 110 ? -1.036 30.266 4.906 1 91.94 110 GLY B N 1
ATOM 2254 C CA . GLY B 1 110 ? -1.515 31.578 4.504 1 91.94 110 GLY B CA 1
ATOM 2255 C C . GLY B 1 110 ? -3.027 31.672 4.422 1 91.94 110 GLY B C 1
ATOM 2256 O O . GLY B 1 110 ? -3.586 32.75 4.266 1 91.94 110 GLY B O 1
ATOM 2257 N N . LYS B 1 111 ? -3.652 30.641 4.574 1 96.31 111 LYS B N 1
ATOM 2258 C CA . LYS B 1 111 ? -5.109 30.578 4.523 1 96.31 111 LYS B CA 1
ATOM 2259 C C . LYS B 1 111 ? -5.715 30.688 5.922 1 96.31 111 LYS B C 1
ATOM 2261 O O . LYS B 1 111 ? -5.023 30.484 6.922 1 96.31 111 LYS B O 1
ATOM 2266 N N . PRO B 1 112 ? -7 31.188 5.949 1 97.38 112 PRO B N 1
ATOM 2267 C CA . PRO B 1 112 ? -7.66 31.266 7.254 1 97.38 112 PRO B CA 1
ATOM 2268 C C . PRO B 1 112 ? -8.094 29.906 7.77 1 97.38 112 PRO B C 1
ATOM 2270 O O . PRO B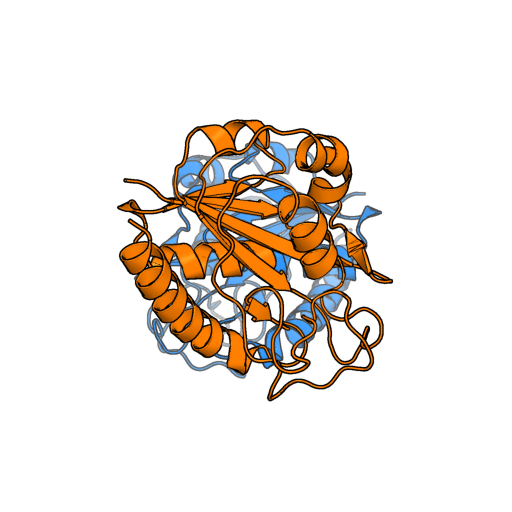 1 112 ? -9.289 29.672 7.973 1 97.38 112 PRO B O 1
ATOM 2273 N N . VAL B 1 113 ? -7.113 29 8.055 1 98 113 VAL B N 1
ATOM 2274 C CA . VAL B 1 113 ? -7.336 27.641 8.562 1 98 113 VAL B CA 1
ATOM 2275 C C . VAL B 1 113 ? -6.582 27.453 9.875 1 98 113 VAL B C 1
ATOM 2277 O O . VAL B 1 113 ? -5.785 28.312 10.273 1 98 113 VAL B O 1
ATOM 2280 N N . SER B 1 114 ? -6.922 26.438 10.555 1 98.25 114 SER B N 1
ATOM 2281 C CA . SER B 1 114 ? -6.211 26.062 11.773 1 98.25 114 SER B CA 1
ATOM 2282 C C . SER B 1 114 ? -5.391 24.797 11.555 1 98.25 114 SER B C 1
ATOM 2284 O O . SER B 1 114 ? -5.945 23.719 11.289 1 98.25 114 SER B O 1
ATOM 2286 N N . LEU B 1 115 ? -4.129 24.906 11.727 1 98.06 115 LEU B N 1
ATOM 2287 C CA . LEU B 1 115 ? -3.24 23.766 11.562 1 98.06 115 LEU B CA 1
ATOM 2288 C C . LEU B 1 115 ? -2.941 23.109 12.914 1 98.06 115 LEU B C 1
ATOM 2290 O O . LEU B 1 115 ? -2.65 23.812 13.891 1 98.06 115 LEU B O 1
ATOM 2294 N N . VAL B 1 116 ? -3.1 21.797 12.938 1 98.38 116 VAL B N 1
ATOM 2295 C CA . VAL B 1 116 ? -2.869 21.047 14.172 1 98.38 116 VAL B CA 1
ATOM 2296 C C . VAL B 1 116 ? -1.975 19.844 13.875 1 98.38 116 VAL B C 1
ATOM 2298 O O . VAL B 1 116 ? -1.71 19.531 12.711 1 98.38 116 VAL B O 1
ATOM 2301 N N . GLY B 1 117 ? -1.51 19.203 14.922 1 98.5 117 GLY B N 1
ATOM 2302 C CA . GLY B 1 117 ? -0.813 17.922 14.781 1 98.5 117 GLY B CA 1
ATOM 2303 C C . GLY B 1 117 ? 0.684 18.094 14.602 1 98.5 117 GLY B C 1
ATOM 2304 O O . GLY B 1 117 ? 1.343 17.203 14.039 1 98.5 117 GLY B O 1
ATOM 2305 N N . TYR B 1 118 ? 1.231 19.203 15.023 1 98.62 118 TYR B N 1
ATOM 2306 C CA . TYR B 1 118 ? 2.684 19.328 15.023 1 98.62 118 TYR B CA 1
ATOM 2307 C C . TYR B 1 118 ? 3.336 18.188 15.805 1 98.62 118 TYR B C 1
ATOM 2309 O O . TYR B 1 118 ? 2.834 17.781 16.844 1 98.62 118 TYR B O 1
ATOM 2317 N N . TRP B 1 119 ? 4.469 17.688 15.25 1 98.69 119 TRP B N 1
ATOM 2318 C CA . TRP B 1 119 ? 5.012 16.406 15.727 1 98.69 119 TRP B CA 1
ATOM 2319 C C . TRP B 1 119 ? 6.461 16.562 16.156 1 98.69 119 TRP B C 1
ATOM 2321 O O . TRP B 1 119 ? 7.262 17.219 15.477 1 98.69 119 TRP B O 1
ATOM 2331 N N . PRO B 1 120 ? 6.812 15.938 17.328 1 98.19 120 PRO B N 1
ATOM 2332 C CA . PRO B 1 120 ? 8.195 16.062 17.797 1 98.19 120 PRO B CA 1
ATOM 2333 C C . PRO B 1 120 ? 9.211 15.516 16.812 1 98.19 120 PRO B C 1
ATOM 2335 O O . PRO B 1 120 ? 8.969 14.477 16.188 1 98.19 120 PRO B O 1
ATOM 2338 N N . ASN B 1 121 ? 10.359 16.203 16.703 1 97.44 121 ASN B N 1
ATOM 2339 C CA . ASN B 1 121 ? 11.383 15.758 15.758 1 97.44 121 ASN B CA 1
ATOM 2340 C C . ASN B 1 121 ? 12.477 14.945 16.438 1 97.44 121 ASN B C 1
ATOM 2342 O O . ASN B 1 121 ? 13.578 14.812 15.922 1 97.44 121 ASN B O 1
ATOM 2346 N N . GLN B 1 122 ? 12.18 14.477 17.641 1 96.5 122 GLN B N 1
ATOM 2347 C CA . GLN B 1 122 ? 13.109 13.602 18.344 1 96.5 122 GLN B CA 1
ATOM 2348 C C . GLN B 1 122 ? 13.055 12.18 17.797 1 96.5 122 GLN B C 1
ATOM 2350 O O . GLN B 1 122 ? 12 11.719 17.344 1 96.5 122 GLN B O 1
ATOM 2355 N N . GLY B 1 123 ? 14.188 11.492 17.812 1 96.81 123 GLY B N 1
ATOM 2356 C CA . GLY B 1 123 ? 14.227 10.102 17.391 1 96.81 123 GLY B CA 1
ATOM 2357 C C . GLY B 1 123 ? 14.406 9.938 15.898 1 96.81 123 GLY B C 1
ATOM 2358 O O . GLY B 1 123 ? 14.172 8.852 15.352 1 96.81 123 GLY B O 1
ATOM 2359 N N . TYR B 1 124 ? 14.727 11 15.297 1 97.81 124 TYR B N 1
ATOM 2360 C CA . TYR B 1 124 ? 15 10.984 13.867 1 97.81 124 TYR B CA 1
ATOM 2361 C C . TYR B 1 124 ? 16.469 11.297 13.586 1 97.81 124 TYR B C 1
ATOM 2363 O O . TYR B 1 124 ? 17.141 11.922 14.414 1 97.81 124 TYR B O 1
ATOM 2371 N N . GLU B 1 125 ? 16.922 10.781 12.477 1 96.94 125 GLU B N 1
ATOM 2372 C CA . GLU B 1 125 ? 18.25 11.109 11.969 1 96.94 125 GLU B CA 1
ATOM 2373 C C . GLU B 1 125 ? 18.188 11.602 10.531 1 96.94 125 GLU B C 1
ATOM 2375 O O . GLU B 1 125 ? 17.875 10.836 9.617 1 96.94 125 GLU B O 1
ATOM 2380 N N . PHE B 1 126 ? 18.391 12.883 10.391 1 97.56 126 PHE B N 1
ATOM 2381 C CA . PHE B 1 126 ? 18.391 13.508 9.07 1 97.56 126 PHE B CA 1
ATOM 2382 C C . PHE B 1 126 ? 19.266 14.758 9.07 1 97.56 126 PHE B C 1
ATOM 2384 O O . PHE B 1 126 ? 19.656 15.25 10.125 1 97.56 126 PHE B O 1
ATOM 2391 N N . ASP B 1 127 ? 19.547 15.305 7.898 1 97.44 127 ASP B N 1
ATOM 2392 C CA . ASP B 1 127 ? 20.453 16.438 7.77 1 97.44 127 ASP B CA 1
ATOM 2393 C C . ASP B 1 127 ? 19.672 17.75 7.719 1 97.44 127 ASP B C 1
ATOM 2395 O O . ASP B 1 127 ? 20.078 18.75 8.32 1 97.44 127 ASP B O 1
ATOM 2399 N N . ALA B 1 128 ? 18.641 17.812 6.988 1 96.88 128 ALA B N 1
ATOM 2400 C CA . ALA B 1 128 ? 17.812 19 6.828 1 96.88 128 ALA B CA 1
ATOM 2401 C C . ALA B 1 128 ? 16.375 18.625 6.484 1 96.88 128 ALA B C 1
ATOM 2403 O O . ALA B 1 128 ? 16.109 17.516 6.008 1 96.88 128 ALA B O 1
ATOM 2404 N N . SER B 1 129 ? 15.516 19.547 6.789 1 98 129 SER B N 1
ATOM 2405 C CA . SER B 1 129 ? 14.102 19.344 6.488 1 98 129 SER B CA 1
ATOM 2406 C C . SER B 1 129 ? 13.359 20.672 6.383 1 98 129 SER B C 1
ATOM 2408 O O . SER B 1 129 ? 13.523 21.547 7.234 1 98 129 SER B O 1
ATOM 2410 N N . LYS B 1 130 ? 12.469 20.766 5.32 1 97.44 130 LYS B N 1
ATOM 2411 C CA . LYS B 1 130 ? 11.602 21.938 5.195 1 97.44 130 LYS B CA 1
ATOM 2412 C C . LYS B 1 130 ? 10.367 21.797 6.086 1 97.44 130 LYS B C 1
ATOM 2414 O O . LYS B 1 130 ? 9.586 22.75 6.219 1 97.44 130 LYS B O 1
ATOM 2419 N N . ALA B 1 131 ? 10.266 20.672 6.727 1 98.31 131 ALA B N 1
ATOM 2420 C CA . ALA B 1 131 ? 9.062 20.422 7.512 1 98.31 131 ALA B CA 1
ATOM 2421 C C . ALA B 1 131 ? 9.258 20.828 8.969 1 98.31 131 ALA B C 1
ATOM 2423 O O . ALA B 1 131 ? 8.352 20.672 9.789 1 98.31 131 ALA B O 1
ATOM 2424 N N . LEU B 1 132 ? 10.445 21.281 9.242 1 97.44 132 LEU B N 1
ATOM 2425 C CA . LEU B 1 132 ? 10.703 21.719 10.609 1 97.44 132 LEU B CA 1
ATOM 2426 C C . LEU B 1 132 ? 10.102 23.094 10.859 1 97.44 132 LEU B C 1
ATOM 2428 O O . LEU B 1 132 ? 10.164 23.969 9.984 1 97.44 132 LEU B O 1
ATOM 2432 N N . ILE B 1 133 ? 9.5 23.234 12.008 1 92.12 133 ILE B N 1
ATOM 2433 C CA . ILE B 1 133 ? 9.023 24.562 12.367 1 92.12 133 ILE B CA 1
ATOM 2434 C C . ILE B 1 133 ? 10.109 25.312 13.141 1 92.12 133 ILE B C 1
ATOM 2436 O O . ILE B 1 133 ? 11.117 24.719 13.539 1 92.12 133 ILE B O 1
ATOM 2440 N N . ASP B 1 134 ? 9.898 26.594 13.297 1 86.06 134 ASP B N 1
ATOM 2441 C CA . ASP B 1 134 ? 10.93 27.5 13.805 1 86.06 134 ASP B CA 1
ATOM 2442 C C . ASP B 1 134 ? 11.242 27.219 15.273 1 86.06 134 ASP B C 1
ATOM 2444 O O . ASP B 1 134 ? 12.305 27.578 15.766 1 86.06 134 ASP B O 1
ATOM 2448 N N . ASP B 1 135 ? 10.5 26.312 15.859 1 87.12 135 ASP B N 1
ATOM 2449 C CA . ASP B 1 135 ? 10.789 26.031 17.266 1 87.12 135 ASP B CA 1
ATOM 2450 C C . ASP B 1 135 ? 11.922 25.016 17.391 1 87.12 135 ASP B C 1
ATOM 2452 O O . ASP B 1 135 ? 12.422 24.766 18.484 1 87.12 135 ASP B O 1
ATOM 2456 N N . GLY B 1 136 ? 12.312 24.438 16.219 1 82.12 136 GLY B N 1
ATOM 2457 C CA . GLY B 1 136 ? 13.438 23.516 16.156 1 82.12 136 GLY B CA 1
ATOM 2458 C C . GLY B 1 136 ? 13.148 22.172 16.781 1 82.12 136 GLY B C 1
ATOM 2459 O O . GLY B 1 136 ? 14.023 21.312 16.844 1 82.12 136 GLY B O 1
ATOM 2460 N N . ARG B 1 137 ? 11.922 22 17.219 1 92.94 137 ARG B N 1
ATOM 2461 C CA . ARG B 1 137 ? 11.648 20.797 18 1 92.94 137 ARG B CA 1
ATOM 2462 C C . ARG B 1 137 ? 10.539 19.969 17.359 1 92.94 137 ARG B C 1
ATOM 2464 O O . ARG B 1 137 ? 10.328 18.812 17.719 1 92.94 137 ARG B O 1
ATOM 2471 N N . HIS B 1 138 ? 9.891 20.609 16.359 1 98 138 HIS B N 1
ATOM 2472 C CA . HIS B 1 138 ? 8.727 19.906 15.828 1 98 138 HIS B CA 1
ATOM 2473 C C . HIS B 1 138 ? 8.734 19.922 14.305 1 98 138 HIS B C 1
ATOM 2475 O O . HIS B 1 138 ? 9.281 20.844 13.688 1 98 138 HIS B O 1
ATOM 2481 N N . PHE B 1 139 ? 8.18 18.859 13.773 1 98.75 139 PHE B N 1
ATOM 2482 C CA . PHE B 1 139 ? 7.711 18.859 12.391 1 98.75 139 PHE B CA 1
ATOM 2483 C C . PHE B 1 139 ? 6.34 19.5 12.289 1 98.75 139 PHE B C 1
ATOM 2485 O O . PHE B 1 139 ? 5.586 19.547 13.258 1 98.75 139 PHE B O 1
ATOM 2492 N N . VAL B 1 140 ? 5.992 19.922 11.07 1 98.56 140 VAL B N 1
ATOM 2493 C CA . VAL B 1 140 ? 4.719 20.578 10.805 1 98.56 140 VAL B CA 1
ATOM 2494 C C . VAL B 1 140 ? 3.59 19.547 10.836 1 98.56 140 VAL B C 1
ATOM 2496 O O . VAL B 1 140 ? 2.412 19.922 10.797 1 98.56 140 VAL B O 1
ATOM 2499 N N . GLY B 1 141 ? 3.791 18.297 10.906 1 98.75 141 GLY B N 1
ATOM 2500 C CA . GLY B 1 141 ? 2.883 17.156 10.961 1 98.75 141 GLY B CA 1
ATOM 2501 C C . GLY B 1 141 ? 3.584 15.844 11.258 1 98.75 141 GLY B C 1
ATOM 2502 O O . GLY B 1 141 ? 4.801 15.812 11.445 1 98.75 141 GLY B O 1
ATOM 2503 N N . LEU B 1 142 ? 2.84 14.766 11.344 1 98.88 142 LEU B N 1
ATOM 2504 C CA . LEU B 1 142 ? 3.393 13.438 11.594 1 98.88 142 LEU B CA 1
ATOM 2505 C C . LEU B 1 142 ? 4.414 13.062 10.531 1 98.88 142 LEU B C 1
ATOM 2507 O O . LEU B 1 142 ? 4.113 13.109 9.336 1 98.88 142 LEU B O 1
ATOM 2511 N N . ALA B 1 143 ? 5.598 12.758 10.992 1 98.81 143 ALA B N 1
ATOM 2512 C CA . ALA B 1 143 ? 6.676 12.359 10.086 1 98.81 143 ALA B CA 1
ATOM 2513 C C . ALA B 1 143 ? 6.977 10.867 10.219 1 98.81 143 ALA B C 1
ATOM 2515 O O . ALA B 1 143 ? 7.285 10.383 11.312 1 98.81 143 ALA B O 1
ATOM 2516 N N . LEU B 1 144 ? 6.902 10.188 9.055 1 98.62 144 LEU B N 1
ATOM 2517 C CA . LEU B 1 144 ? 7.137 8.75 9.086 1 98.62 144 LEU B CA 1
ATOM 2518 C C . LEU B 1 144 ? 8.219 8.352 8.094 1 98.62 144 LEU B C 1
ATOM 2520 O O . LEU B 1 144 ? 8.43 9.039 7.09 1 98.62 144 LEU B O 1
ATOM 2524 N N . ASP B 1 145 ? 8.922 7.355 8.406 1 97.88 145 ASP B N 1
ATOM 2525 C CA . ASP B 1 145 ? 9.953 6.746 7.566 1 97.88 145 ASP B CA 1
ATOM 2526 C C . ASP B 1 145 ? 9.781 5.23 7.508 1 97.88 145 ASP B C 1
ATOM 2528 O O . ASP B 1 145 ? 10.312 4.508 8.359 1 97.88 145 ASP B O 1
ATOM 2532 N N . GLU B 1 146 ? 9.141 4.773 6.418 1 92.31 146 GLU B N 1
ATOM 2533 C CA . GLU B 1 146 ? 8.789 3.363 6.289 1 92.31 146 GLU B CA 1
ATOM 2534 C C . GLU B 1 146 ? 9.984 2.531 5.836 1 92.31 146 GLU B C 1
ATOM 2536 O O . GLU B 1 146 ? 9.961 1.301 5.914 1 92.31 146 GLU B O 1
ATOM 2541 N N . ALA B 1 147 ? 11.023 3.207 5.441 1 88.69 147 ALA B N 1
ATOM 2542 C CA . ALA B 1 147 ? 12.211 2.488 4.992 1 88.69 147 ALA B CA 1
ATOM 2543 C C . ALA B 1 147 ? 13.133 2.164 6.164 1 88.69 147 ALA B C 1
ATOM 2545 O O . ALA B 1 147 ? 13.703 1.073 6.23 1 88.69 147 ALA B O 1
ATOM 2546 N N . ASN B 1 148 ? 13.219 3.064 7.141 1 93.44 148 ASN B N 1
ATOM 2547 C CA . ASN B 1 148 ? 14.258 2.926 8.156 1 93.44 148 ASN B CA 1
ATOM 2548 C C . ASN B 1 148 ? 13.656 2.803 9.555 1 93.44 148 ASN B C 1
ATOM 2550 O O . ASN B 1 148 ? 14.328 2.348 10.484 1 93.44 148 ASN B O 1
ATOM 2554 N N . GLN B 1 149 ? 12.461 3.199 9.734 1 94.88 149 GLN B N 1
ATOM 2555 C CA . GLN B 1 149 ? 11.828 3.145 11.047 1 94.88 149 GLN B CA 1
ATOM 2556 C C . GLN B 1 149 ? 10.43 2.535 10.961 1 94.88 149 GLN B C 1
ATOM 2558 O O . GLN B 1 149 ? 9.492 3.029 11.586 1 94.88 149 GLN B O 1
ATOM 2563 N N . TYR B 1 150 ? 10.375 1.581 10.148 1 89.94 150 TYR B N 1
ATOM 2564 C CA . TYR B 1 150 ? 9.094 0.912 9.945 1 89.94 150 TYR B CA 1
ATOM 2565 C C . TYR B 1 150 ? 8.5 0.46 11.273 1 89.94 150 TYR B C 1
ATOM 2567 O O . TYR B 1 150 ? 7.281 0.525 11.469 1 89.94 150 TYR B O 1
ATOM 2575 N N . ASP B 1 151 ? 9.281 0.045 12.211 1 90.25 151 ASP B N 1
ATOM 2576 C CA . ASP B 1 151 ? 8.852 -0.526 13.484 1 90.25 151 ASP B CA 1
ATOM 2577 C C . ASP B 1 151 ? 8.281 0.55 14.398 1 90.25 151 ASP B C 1
ATOM 2579 O O . ASP B 1 151 ? 7.641 0.238 15.406 1 90.25 151 ASP B O 1
ATOM 2583 N N . GLN B 1 152 ? 8.422 1.803 14.023 1 95.56 152 GLN B N 1
ATOM 2584 C CA . GLN B 1 152 ? 7.945 2.902 14.852 1 95.56 152 GLN B CA 1
ATOM 2585 C C . GLN B 1 152 ? 6.641 3.473 14.312 1 95.56 152 GLN B C 1
ATOM 2587 O O . GLN B 1 152 ? 5.961 4.246 14.992 1 95.56 152 GLN B O 1
ATOM 2592 N N . THR B 1 153 ? 6.301 3.059 13.164 1 95.62 153 THR B N 1
ATOM 2593 C CA . THR B 1 153 ? 5.211 3.689 12.43 1 95.62 153 THR B CA 1
ATOM 2594 C C . THR B 1 153 ? 3.895 3.555 13.188 1 95.62 153 THR B C 1
ATOM 2596 O O . THR B 1 153 ? 3.211 4.551 13.438 1 95.62 153 THR B O 1
ATOM 2599 N N . ASP B 1 154 ? 3.562 2.375 13.68 1 94.69 154 ASP B N 1
ATOM 2600 C CA . ASP B 1 154 ? 2.262 2.146 14.297 1 94.69 154 ASP B CA 1
ATOM 2601 C C . ASP B 1 154 ? 2.127 2.936 15.602 1 94.69 154 ASP B C 1
ATOM 2603 O O . ASP B 1 154 ? 1.08 3.531 15.859 1 94.69 154 ASP B O 1
ATOM 2607 N N . ASP B 1 155 ? 3.166 2.898 16.297 1 97.62 155 ASP B N 1
ATOM 2608 C CA . ASP B 1 155 ? 3.15 3.637 17.562 1 97.62 155 ASP B CA 1
ATOM 2609 C C . ASP B 1 155 ? 3.035 5.141 17.312 1 97.62 155 ASP B C 1
ATOM 2611 O O . ASP B 1 155 ? 2.291 5.832 18 1 97.62 155 ASP B O 1
ATOM 2615 N N . ARG B 1 156 ? 3.73 5.613 16.391 1 98.56 156 ARG B N 1
ATOM 2616 C CA . ARG B 1 156 ? 3.697 7.039 16.078 1 98.56 156 ARG B CA 1
ATOM 2617 C C . ARG B 1 156 ? 2.32 7.457 15.57 1 98.56 156 ARG B C 1
ATOM 2619 O O . ARG B 1 156 ? 1.804 8.508 15.961 1 98.56 156 ARG B O 1
ATOM 2626 N N . ILE B 1 157 ? 1.737 6.605 14.766 1 98.69 157 ILE B N 1
ATOM 2627 C CA . ILE B 1 157 ? 0.407 6.918 14.25 1 98.69 157 ILE B CA 1
ATOM 2628 C C . ILE B 1 157 ? -0.592 6.969 15.406 1 98.69 157 ILE B C 1
ATOM 2630 O O . ILE B 1 157 ? -1.397 7.898 15.492 1 98.69 157 ILE B O 1
ATOM 2634 N N . SER B 1 158 ? -0.519 5.996 16.266 1 98.62 158 SER B N 1
ATOM 2635 C CA . SER B 1 158 ? -1.448 5.918 17.391 1 98.62 158 SER B CA 1
ATOM 2636 C C . SER B 1 158 ? -1.343 7.148 18.281 1 98.62 158 SER B C 1
ATOM 2638 O O . SER B 1 158 ? -2.355 7.758 18.625 1 98.62 158 SER B O 1
ATOM 2640 N N . GLN B 1 159 ? -0.163 7.492 18.594 1 98.75 159 GLN B N 1
ATOM 2641 C CA . GLN B 1 159 ? 0.07 8.648 19.438 1 98.75 159 GLN B CA 1
ATOM 2642 C C . GLN B 1 159 ? -0.385 9.938 18.75 1 98.75 159 GLN B C 1
ATOM 2644 O O . GLN B 1 159 ? -1.02 10.789 19.375 1 98.75 159 GLN B O 1
ATOM 2649 N N . TRP B 1 160 ? -0.076 10.078 17.562 1 98.88 160 TRP B N 1
ATOM 2650 C CA . TRP B 1 160 ? -0.406 11.289 16.812 1 98.88 160 TRP B CA 1
ATOM 2651 C C . TRP B 1 160 ? -1.916 11.438 16.656 1 98.88 160 TRP B C 1
ATOM 2653 O O . TRP B 1 160 ? -2.451 12.539 16.75 1 98.88 160 TRP B O 1
ATOM 2663 N N . VAL B 1 161 ? -2.588 10.32 16.391 1 98.81 161 VAL B N 1
ATOM 2664 C CA . VAL B 1 161 ? -4.039 10.352 16.234 1 98.81 161 VAL B CA 1
ATOM 2665 C C . VAL B 1 161 ? -4.684 10.812 17.547 1 98.81 161 VAL B C 1
ATOM 2667 O O . VAL B 1 161 ? -5.605 11.633 17.531 1 98.81 161 VAL B O 1
ATOM 2670 N N . GLU B 1 162 ? -4.184 10.289 18.609 1 98.56 162 GLU B N 1
ATOM 2671 C CA . GLU B 1 162 ? -4.684 10.742 19.891 1 98.56 162 GLU B CA 1
ATOM 2672 C C . GLU B 1 162 ? -4.477 12.242 20.062 1 98.56 162 GLU B C 1
ATOM 2674 O O . GLU B 1 162 ? -5.379 12.953 20.516 1 98.56 162 GLU B O 1
ATOM 2679 N N . GLN B 1 163 ? -3.389 12.688 19.719 1 98.69 163 GLN B N 1
ATOM 2680 C CA . GLN B 1 163 ? -3.055 14.102 19.828 1 98.69 163 GLN B CA 1
ATOM 2681 C C . GLN B 1 163 ? -4.012 14.953 18.984 1 98.69 163 GLN B C 1
ATOM 2683 O O . GLN B 1 163 ? -4.602 15.914 19.5 1 98.69 163 GLN B O 1
ATOM 2688 N N . ILE B 1 164 ? -4.203 14.617 17.719 1 98.62 164 ILE B N 1
ATOM 2689 C CA . ILE B 1 164 ? -4.949 15.508 16.844 1 98.62 164 ILE B CA 1
ATOM 2690 C C . ILE B 1 164 ? -6.43 15.477 17.203 1 98.62 164 ILE B C 1
ATOM 2692 O O . ILE B 1 164 ? -7.129 16.484 17.094 1 98.62 164 ILE B O 1
ATOM 2696 N N . LEU B 1 165 ? -6.91 14.352 17.641 1 97.88 165 LEU B N 1
ATOM 2697 C CA . LEU B 1 165 ? -8.305 14.305 18.078 1 97.88 165 LEU B CA 1
ATOM 2698 C C . LEU B 1 165 ? -8.531 15.219 19.281 1 97.88 165 LEU B C 1
ATOM 2700 O O . LEU B 1 165 ? -9.555 15.898 19.359 1 97.88 165 LEU B O 1
ATOM 2704 N N . SER B 1 166 ? -7.598 15.203 20.156 1 98.25 166 SER B N 1
ATOM 2705 C CA . SER B 1 166 ? -7.672 16.109 21.297 1 98.25 166 SER B CA 1
ATOM 2706 C C . SER B 1 166 ? -7.613 17.562 20.859 1 98.25 166 SER B C 1
ATOM 2708 O O . SER B 1 166 ? -8.391 18.391 21.344 1 98.25 166 SER B O 1
ATOM 2710 N N . GLU B 1 167 ? -6.742 17.891 19.984 1 98.38 167 GLU B N 1
ATOM 2711 C CA . GLU B 1 167 ? -6.582 19.25 19.5 1 98.38 167 GLU B CA 1
ATOM 2712 C C . GLU B 1 167 ? -7.82 19.719 18.75 1 98.38 167 GLU B C 1
ATOM 2714 O O . GLU B 1 167 ? -8.25 20.859 18.891 1 98.38 167 GLU B O 1
ATOM 2719 N N . ILE B 1 168 ? -8.328 18.812 17.922 1 97.25 168 ILE B N 1
ATOM 2720 C CA . ILE B 1 168 ? -9.523 19.125 17.141 1 97.25 168 ILE B CA 1
ATOM 2721 C C . ILE B 1 168 ? -10.695 19.406 18.078 1 97.25 168 ILE B C 1
ATOM 2723 O O . ILE B 1 168 ? -11.445 20.359 17.875 1 97.25 168 ILE B O 1
ATOM 2727 N N . HIS B 1 169 ? -10.844 18.609 19.094 1 94.88 169 HIS B N 1
ATOM 2728 C CA . HIS B 1 169 ? -11.922 18.781 20.062 1 94.88 169 HIS B CA 1
ATOM 2729 C C . HIS B 1 169 ? -11.836 20.125 20.766 1 94.88 169 HIS B C 1
ATOM 2731 O O . HIS B 1 169 ? -12.859 20.75 21.047 1 94.88 169 HIS B O 1
ATOM 2737 N N . SER B 1 170 ? -10.641 20.5 20.984 1 95.5 170 SER B N 1
ATOM 2738 C CA . SER B 1 170 ? -10.445 21.766 21.688 1 95.5 170 SER B CA 1
ATOM 2739 C C . SER B 1 170 ? -10.82 22.953 20.797 1 95.5 170 SER B C 1
ATOM 2741 O O . SER B 1 170 ? -11.055 24.062 21.297 1 95.5 170 SER B O 1
ATOM 2743 N N . LEU B 1 171 ? -10.812 22.766 19.5 1 93.19 171 LEU B N 1
ATOM 2744 C CA . LEU B 1 171 ? -11.062 23.859 18.562 1 93.19 171 LEU B CA 1
ATOM 2745 C C . LEU B 1 171 ? -12.531 23.906 18.156 1 93.19 171 LEU B C 1
ATOM 2747 O O . LEU B 1 171 ? -12.984 24.875 17.547 1 93.19 171 LEU B O 1
ATOM 2751 N N . ILE B 1 172 ? -13.211 22.812 18.375 1 84.5 172 ILE B N 1
ATOM 2752 C CA . ILE B 1 172 ? -14.633 22.781 18.062 1 84.5 172 ILE B CA 1
ATOM 2753 C C . ILE B 1 172 ? -15.453 23.109 19.312 1 84.5 172 ILE B C 1
ATOM 2755 O O . ILE B 1 172 ? -15.039 22.812 20.422 1 84.5 172 ILE B O 1
#

Nearest PDB structures (foldseek):
  2v5v-assembly2_B  TM=9.769E-01  e=5.853E-23  Nostoc sp. PCC 7119
  5ljp-assembly1_A  TM=9.782E-01  e=2.231E-22  Nostoc sp. PCC 7119
  1obv-assembly1_A  TM=9.759E-01  e=1.964E-22  Nostoc sp. PCC 7119
  3esy-assembly1_A  TM=9.745E-01  e=3.715E-22  Nostoc sp. PCC 7119
  1ahn-assembly1_A  TM=9.759E-01  e=1.416E-21  Escherichia coli

InterPro domains:
  IPR001226 Flavodoxin, conserved site [PS00201] (5-21)
  IPR008254 Flavodoxin/nitric oxide synthase [PF00258] (5-160)
  IPR008254 Flavodoxin/nitric oxide synthase [PS50902] (3-165)
  IPR010086 Flavodoxin, long chain [PIRSF038996] (1-168)
  IPR010086 Flavodoxin, long chain [TIGR01752] (2-168)
  IPR029039 Flavoprotein-like superfamily [G3DSA:3.40.50.360] (1-171)
  IPR029039 Flavoprotein-like superfamily [SSF52218] (1-168)
  IPR050619 Flavodoxin [PTHR42809] (1-169)

Foldseek 3Di:
DAEEEEEEDDPCVQVVLSVLLCVLVDVVRYDYDYCVVPPPLCVQVDQEYEYEWEADDQQDTHPSCVVCVVCLLPRADANHEYAYEYEAACVVRQANQCSNRLVSCVSPVPHNYHYDQWAFPPPGHGDHYSQDDPVNGTGSHHYDYCPPPVVCSSVSSNVSSVRVVVVVVVSD/DAEEEEEEDDPCVQVVLSVLLCVLVDVVRYDYDYCVVPPPLCVQVDQEYEYEWEADDQQDTHPSCVVRVVCLLPRADANHEYAYEYEYACPVRQANQCSNRLVSCVSPVPHNYHYDQWAFPPPGHGDHYSQDDPVNGTGSHHYDYCPPPVVCSSVSSNVSSVRVVVVVVVSD

Sequence (344 aa):
MKIGLFYGSTTCYTEMVAEKIRDLIGPELVDIHNIKDVPLARMQEYEVLILGISTWDFGELQEDWESSWDEVNHLPLDGQIIALFGLGDQLGYGEWFQDALGMLHDALIGKPVSLVGYWPNQGYEFDASKALIDDGRHFVGLALDEANQYDQTDDRISQWVEQILSEIHSLIMKIGLFYGSTTCYTEMVAEKIRDLIGPELVDIHNIKDVPLARMQEYEVLILGISTWDFGELQEDWESSWDEVNHLPLDGQIIALFGLGDQLGYGEWFQDALGMLHDALIGKPVSLVGYWPNQGYEFDASKALIDDGRHFVGLALDEANQYDQTDDRISQWVEQILSEIHSLI

pLDDT: mean 96.57, std 3.04, range [79.44, 98.94]

Organism: NCBI:txid218936